Protein 5LZK (pdb70)

Structure (mmCIF, N/CA/C/O backbone):
data_5LZK
#
_entry.id   5LZK
#
_cell.length_a   37.498
_cell.length_b   73.959
_cell.length_c   63.081
_cell.angle_alpha   90.00
_cell.angle_beta   96.19
_cell.angle_gamma   90.00
#
_symmetry.space_group_name_H-M   'P 1 21 1'
#
loop_
_entity.id
_entity.type
_entity.pdbx_description
1 polymer 'Protein FAM83B'
2 non-polymer 'IODIDE ION'
3 non-polymer 1,2-ETHANEDIOL
4 water water
#
loop_
_atom_site.group_PDB
_atom_site.id
_atom_site.type_symbol
_atom_site.label_atom_id
_atom_site.label_alt_id
_atom_site.label_comp_id
_atom_site.label_asym_id
_atom_site.label_entity_id
_atom_site.label_seq_id
_atom_site.pdbx_PDB_ins_code
_atom_site.Cartn_x
_atom_site.Cartn_y
_atom_site.Cartn_z
_atom_site.occupancy
_atom_site.B_iso_or_equiv
_atom_site.auth_seq_id
_atom_site.auth_comp_id
_atom_site.auth_asym_id
_atom_site.auth_atom_id
_atom_site.pdbx_PDB_model_num
ATOM 1 N N . GLY A 1 4 ? -31.210 -26.914 78.404 1.00 48.74 118 GLY A N 1
ATOM 2 C CA . GLY A 1 4 ? -31.122 -25.609 77.770 1.00 53.68 118 GLY A CA 1
ATOM 3 C C . GLY A 1 4 ? -29.721 -25.281 77.276 1.00 44.23 118 GLY A C 1
ATOM 4 O O . GLY A 1 4 ? -29.468 -24.159 76.812 1.00 51.37 118 GLY A O 1
ATOM 7 N N . THR A 1 5 ? -28.822 -26.264 77.341 1.00 37.82 119 THR A N 1
ATOM 8 C CA . THR A 1 5 ? -27.418 -26.077 76.947 1.00 26.43 119 THR A CA 1
ATOM 9 C C . THR A 1 5 ? -27.154 -26.464 75.486 1.00 27.65 119 THR A C 1
ATOM 10 O O . THR A 1 5 ? -27.586 -27.524 75.047 1.00 29.56 119 THR A O 1
ATOM 21 N N . HIS A 1 6 ? -26.434 -25.619 74.750 1.00 25.36 120 HIS A N 1
ATOM 22 C CA . HIS A 1 6 ? -25.956 -26.003 73.409 1.00 21.83 120 HIS A CA 1
ATOM 23 C C . HIS A 1 6 ? -24.436 -26.014 73.344 1.00 21.35 120 HIS A C 1
ATOM 24 O O . HIS A 1 6 ? -23.787 -25.092 73.845 1.00 18.04 120 HIS A O 1
ATOM 38 N N . ILE A 1 7 ? -23.882 -27.050 72.717 1.00 19.88 121 ILE A N 1
ATOM 39 C CA . ILE A 1 7 ? -22.437 -27.191 72.555 1.00 18.32 121 ILE A CA 1
ATOM 40 C C . ILE A 1 7 ? -22.052 -27.487 71.119 1.00 17.24 121 ILE A C 1
ATOM 41 O O . ILE A 1 7 ? -22.624 -28.400 70.502 1.00 21.32 121 ILE A O 1
ATOM 57 N N . ASP A 1 8 ? -21.084 -26.734 70.589 1.00 16.75 122 ASP A N 1
ATOM 58 C 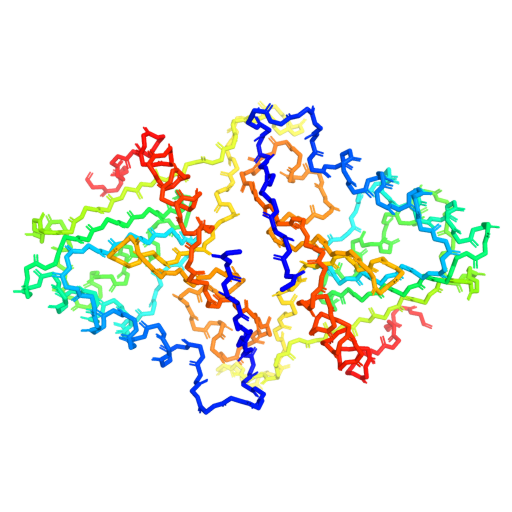CA . ASP A 1 8 ? -20.440 -27.035 69.289 1.00 17.12 122 ASP A CA 1
ATOM 59 C C . ASP A 1 8 ? -18.969 -27.379 69.514 1.00 22.02 122 ASP A C 1
ATOM 60 O O . ASP A 1 8 ? -18.379 -26.897 70.456 1.00 18.37 122 ASP A O 1
ATOM 69 N N . LEU A 1 9 ? -18.374 -28.178 68.638 1.00 16.29 123 LEU A N 1
ATOM 70 C CA . LEU A 1 9 ? -16.930 -28.489 68.704 1.00 15.49 123 LEU A CA 1
ATOM 71 C C . LEU A 1 9 ? -16.133 -27.741 67.623 1.00 17.71 123 LEU A C 1
ATOM 72 O O . LEU A 1 9 ? -16.614 -27.627 66.495 1.00 17.75 123 LEU A O 1
ATOM 88 N N . LEU A 1 10 ? -14.919 -27.275 67.950 1.00 15.83 124 LEU A N 1
ATOM 89 C CA . LEU A 1 10 ? -13.941 -26.733 66.978 1.00 14.49 124 LEU A CA 1
ATOM 90 C C . LEU A 1 10 ? -12.594 -27.435 67.200 1.00 11.87 124 LEU A C 1
ATOM 91 O O . LEU A 1 10 ? -12.242 -27.762 68.347 1.00 12.98 124 LEU A O 1
ATOM 107 N N . PHE A 1 11 ? -11.859 -27.646 66.109 1.00 12.63 125 PHE A N 1
ATOM 108 C CA . PHE A 1 11 ? -10.556 -28.308 66.133 1.00 10.86 125 PHE A CA 1
ATOM 109 C C . PHE A 1 11 ? -9.452 -27.406 65.618 1.00 11.59 125 PHE A C 1
ATOM 110 O O . PHE A 1 11 ? -9.727 -26.504 64.801 1.00 12.82 125 PHE A O 1
ATOM 127 N N . HIS A 1 12 ? -8.208 -27.665 66.041 1.00 11.65 126 HIS A N 1
ATOM 128 C CA . HIS A 1 12 ? -7.048 -27.097 65.351 1.00 12.90 126 HIS A CA 1
ATOM 129 C C . HIS A 1 12 ? -6.012 -28.195 65.064 1.00 15.82 126 HIS A C 1
ATOM 130 O O . HIS A 1 12 ? -5.637 -28.939 65.979 1.00 17.01 126 HIS A O 1
ATOM 144 N N . PRO A 1 13 ? -5.582 -28.347 63.791 1.00 14.36 127 PRO A N 1
ATOM 145 C CA . PRO A 1 13 ? -6.011 -27.633 62.584 1.00 13.33 127 PRO A CA 1
ATOM 146 C C . PRO A 1 13 ? -7.515 -27.757 62.365 1.00 11.24 127 PRO A C 1
ATOM 147 O O . PRO A 1 13 ? -8.117 -28.723 62.855 1.00 15.41 127 PRO A O 1
ATOM 158 N N . PRO A 1 14 ? -8.115 -26.763 61.691 1.00 13.81 128 PRO A N 1
ATOM 159 C CA . PRO A 1 14 ? -9.570 -26.765 61.500 1.00 14.84 128 PRO A CA 1
ATOM 160 C C . PRO A 1 14 ? -10.090 -27.894 60.615 1.00 19.94 128 PRO A C 1
ATOM 161 O O . PRO A 1 14 ? -9.389 -28.341 59.694 1.00 20.21 128 PRO A O 1
ATOM 172 N N . ARG A 1 15 ? -11.314 -28.338 60.885 1.00 17.55 129 ARG A N 1
ATOM 173 C CA . ARG A 1 15 ? -11.923 -29.412 60.090 1.00 19.02 129 ARG A CA 1
ATOM 174 C C . ARG A 1 15 ? -12.937 -28.737 59.158 1.00 20.50 129 ARG A C 1
ATOM 175 O O . ARG A 1 15 ? -12.535 -27.919 58.344 1.00 27.70 129 ARG A O 1
ATOM 196 N N . ALA A 1 16 ? -14.231 -29.014 59.282 1.00 22.89 130 ALA A N 1
ATOM 197 C CA . ALA A 1 16 ? -15.202 -28.461 58.333 1.00 27.27 130 ALA A CA 1
ATOM 198 C C . ALA A 1 16 ? -15.629 -27.003 58.614 1.00 26.20 130 ALA A C 1
ATOM 199 O O . ALA A 1 16 ? -16.114 -26.302 57.723 1.00 29.47 130 ALA A O 1
ATOM 206 N N . HIS A 1 17 ? -15.430 -26.543 59.841 1.00 17.57 131 HIS A N 1
ATOM 207 C CA . HIS A 1 17 ? -15.887 -25.229 60.277 1.00 17.00 131 HIS A CA 1
ATOM 208 C C . HIS A 1 17 ? -15.081 -24.077 59.637 1.00 16.20 131 HIS A C 1
ATOM 209 O O . HIS A 1 17 ? -13.895 -24.227 59.343 1.00 19.24 131 HIS A O 1
ATOM 223 N N . LEU A 1 18 ? -15.762 -22.952 59.417 1.00 16.53 132 LEU A N 1
ATOM 224 C CA . LEU A 1 18 ? -15.206 -21.776 58.720 1.00 20.59 132 LEU A CA 1
ATOM 225 C C . LEU A 1 18 ? -13.997 -21.152 59.413 1.00 18.90 132 LEU A C 1
ATOM 226 O O . LEU A 1 18 ? -12.973 -20.872 58.760 1.00 17.82 132 LEU A O 1
ATOM 242 N N . LEU A 1 19 ? -14.148 -20.891 60.722 1.00 15.85 133 LEU A N 1
ATOM 243 C CA . LEU A 1 19 ? -13.139 -20.180 61.501 1.00 13.28 133 LEU A CA 1
ATOM 244 C C . LEU A 1 19 ? -12.173 -21.096 62.255 1.00 17.07 133 LEU A C 1
ATOM 245 O O . LEU A 1 19 ? -12.549 -22.197 62.701 1.00 16.44 133 LEU A O 1
ATOM 261 N N . THR A 1 20 ? -10.943 -20.621 62.460 1.00 13.28 134 THR A N 1
ATOM 262 C CA . THR A 1 20 ? -10.018 -21.302 63.365 1.00 10.59 134 THR A CA 1
ATOM 263 C C . THR A 1 20 ? -10.409 -21.010 64.828 1.00 12.05 134 THR A C 1
ATOM 264 O O . THR A 1 20 ? -11.180 -20.084 65.124 1.00 11.80 134 THR A O 1
ATOM 275 N N . ILE A 1 21 ? -9.890 -21.817 65.745 1.00 11.20 135 ILE A N 1
ATOM 276 C CA . ILE A 1 21 ? -10.075 -21.570 67.177 1.00 9.34 135 ILE A CA 1
ATOM 277 C C . ILE A 1 21 ? -9.591 -20.144 67.528 1.00 12.23 135 ILE A C 1
ATOM 278 O O . ILE A 1 21 ? -10.278 -19.403 68.254 1.00 12.28 135 ILE A O 1
ATOM 294 N N . LYS A 1 22 ? -8.397 -19.757 67.058 1.00 13.44 136 LYS A N 1
ATOM 295 C CA . LYS A 1 22 ? -7.884 -18.392 67.363 1.00 12.23 136 LYS A CA 1
ATOM 296 C C . LYS A 1 22 ? -8.809 -17.302 66.815 1.00 13.57 136 LYS A C 1
ATOM 297 O O . LYS A 1 22 ? -9.082 -16.301 67.521 1.00 11.69 136 LYS A O 1
ATOM 316 N N . GLU A 1 23 ? -9.297 -17.452 65.572 1.00 12.25 137 GLU A N 1
ATOM 317 C CA . GLU A 1 23 ? -10.260 -16.473 65.046 1.00 10.11 137 GLU A CA 1
ATOM 318 C C . GLU A 1 23 ? -11.554 -16.420 65.892 1.00 15.68 137 GLU A C 1
ATOM 319 O O . GLU A 1 23 ? -12.115 -15.325 66.120 1.00 13.57 137 GLU A O 1
ATOM 331 N N . THR A 1 24 ? -11.989 -17.567 66.437 1.00 10.48 138 THR A N 1
ATOM 332 C CA . THR A 1 24 ? -13.198 -17.607 67.258 1.00 12.35 138 THR A CA 1
ATOM 333 C C . THR A 1 24 ? -12.959 -16.942 68.621 1.00 8.43 138 THR A C 1
ATOM 334 O O . THR A 1 24 ? -13.845 -16.262 69.143 1.00 12.07 138 THR A O 1
ATOM 345 N N . ILE A 1 25 ? -11.749 -17.089 69.177 1.00 11.20 139 ILE A N 1
ATOM 346 C CA . ILE A 1 25 ? -11.397 -16.397 70.419 1.00 11.84 139 ILE A CA 1
ATOM 347 C C . ILE A 1 25 ? -11.497 -14.881 70.185 1.00 11.37 139 ILE A C 1
ATOM 348 O O . ILE A 1 25 ? -12.085 -14.146 71.017 1.00 12.32 139 ILE A O 1
ATOM 364 N N . ARG A 1 26 ? -10.914 -14.401 69.077 1.00 11.46 140 ARG A N 1
ATOM 365 C CA . ARG A 1 26 ? -10.951 -12.953 68.785 1.00 11.37 140 ARG A CA 1
ATOM 366 C C . ARG A 1 26 ? -12.388 -12.442 68.662 1.00 11.86 140 ARG A C 1
ATOM 367 O O . ARG A 1 26 ? -12.701 -11.357 69.199 1.00 12.29 140 ARG A O 1
ATOM 388 N N . LYS A 1 27 ? -13.243 -13.182 67.966 1.00 11.14 141 LYS A N 1
ATOM 389 C CA . LYS A 1 27 ? -14.659 -12.854 67.851 1.00 9.57 141 LYS A CA 1
ATOM 390 C C . LYS A 1 27 ? -15.361 -12.751 69.215 1.00 14.41 141 LYS A C 1
ATOM 391 O O . LYS A 1 27 ? -16.116 -11.800 69.451 1.00 13.38 141 LYS A O 1
ATOM 410 N N . MET A 1 28 ? -15.126 -13.708 70.111 1.00 13.20 142 MET A N 1
ATOM 411 C CA . MET A 1 28 ? -15.756 -13.671 71.425 1.00 11.87 142 MET A CA 1
ATOM 412 C C . MET A 1 28 ? -15.352 -12.432 72.228 1.00 13.23 142 MET A C 1
ATOM 413 O O . MET A 1 28 ? -16.172 -11.834 72.944 1.00 14.55 142 MET A O 1
ATOM 427 N N . ILE A 1 29 ? -14.089 -12.047 72.122 1.00 12.58 143 ILE A N 1
ATOM 428 C CA . ILE A 1 29 ? -13.601 -10.882 72.845 1.00 11.02 143 ILE A CA 1
ATOM 429 C C . ILE A 1 29 ? -14.164 -9.593 72.235 1.00 14.97 143 ILE A C 1
ATOM 430 O O . ILE A 1 29 ? -14.551 -8.673 72.974 1.00 14.71 143 ILE A O 1
ATOM 446 N N . LYS A 1 30 ? -14.188 -9.504 70.901 1.00 12.51 144 LYS A N 1
ATOM 447 C CA . LYS A 1 30 ? -14.756 -8.312 70.240 1.00 13.84 144 LYS A CA 1
ATOM 448 C C . LYS A 1 30 ? -16.242 -8.096 70.574 1.00 15.67 144 LYS A C 1
ATOM 449 O O . LYS A 1 30 ? -16.746 -6.931 70.625 1.00 17.60 144 LYS A O 1
ATOM 468 N N . GLU A 1 31 ? -16.949 -9.191 70.794 1.00 15.53 145 GLU A N 1
ATOM 469 C CA . GLU A 1 31 ? -18.386 -9.152 71.061 1.00 14.82 145 GLU A CA 1
ATOM 470 C C . GLU A 1 31 ? -18.724 -8.949 72.565 1.00 18.97 145 GLU A C 1
ATOM 471 O O . GLU A 1 31 ? -19.888 -8.780 72.922 1.00 19.63 145 GLU A O 1
ATOM 483 N N . ALA A 1 32 ? -17.710 -8.895 73.419 1.00 14.48 146 ALA A N 1
ATOM 484 C CA . ALA A 1 32 ? -17.923 -8.666 74.874 1.00 14.17 146 ALA A CA 1
ATOM 485 C C . ALA A 1 32 ? -18.486 -7.263 75.132 1.00 17.07 146 ALA A C 1
ATOM 486 O O . ALA A 1 32 ? -17.982 -6.288 74.559 1.00 18.32 146 ALA A O 1
ATOM 493 N N . ARG A 1 33 ? -19.502 -7.162 75.994 1.00 18.61 147 ARG A N 1
ATOM 494 C CA . ARG A 1 33 ? -20.144 -5.884 76.318 1.00 23.41 147 ARG A CA 1
ATOM 495 C C . ARG A 1 33 ? -19.856 -5.436 77.750 1.00 21.26 147 ARG A C 1
ATOM 496 O O . ARG A 1 33 ? -19.863 -4.220 78.042 1.00 21.35 147 ARG A O 1
ATOM 517 N N . LYS A 1 34 ? -19.595 -6.398 78.639 1.00 19.40 148 LYS A N 1
ATOM 518 C CA . LYS A 1 34 ? -19.543 -6.141 80.088 1.00 17.21 148 LYS A CA 1
ATOM 519 C C . LYS A 1 34 ? -18.313 -6.687 80.782 1.00 16.66 148 LYS A C 1
ATOM 520 O O . LYS A 1 34 ? -17.597 -5.953 81.473 1.00 17.47 148 LYS A O 1
ATOM 539 N N . VAL A 1 35 ? -18.099 -8.000 80.646 1.00 14.27 149 VAL A N 1
ATOM 540 C CA . VAL A 1 35 ? -17.061 -8.693 81.388 1.00 14.47 149 VAL A CA 1
ATOM 541 C C . VAL A 1 35 ? -16.398 -9.807 80.553 1.00 15.31 149 VAL A C 1
ATOM 542 O O . VAL A 1 35 ? -17.080 -10.553 79.849 1.00 16.14 149 VAL A O 1
ATOM 555 N N . ILE A 1 36 ? -15.074 -9.894 80.671 1.00 12.57 150 ILE A N 1
ATOM 556 C CA . ILE A 1 36 ? -14.303 -11.037 80.184 1.00 13.80 150 ILE A CA 1
ATOM 557 C C . ILE A 1 36 ? -13.585 -11.718 81.355 1.00 15.33 150 ILE A C 1
ATOM 558 O O . ILE A 1 36 ? -12.879 -11.046 82.147 1.00 15.19 150 ILE A O 1
ATOM 574 N N . ALA A 1 37 ? -13.768 -13.033 81.479 1.00 12.92 151 ALA A N 1
ATOM 575 C CA . ALA A 1 37 ? -13.116 -13.843 82.504 1.00 12.89 151 ALA A CA 1
ATOM 576 C C . ALA A 1 37 ? -12.343 -14.988 81.852 1.00 13.03 151 ALA A C 1
ATOM 577 O O . ALA A 1 37 ? -12.924 -15.800 81.150 1.00 15.34 151 ALA A O 1
ATOM 584 N N . LEU A 1 38 ? -11.031 -15.012 82.064 1.00 10.67 152 LEU A N 1
ATOM 585 C CA . LEU A 1 38 ? -10.138 -15.943 81.382 1.00 12.38 152 LEU A CA 1
ATOM 586 C C . LEU A 1 38 ? -9.344 -16.747 82.400 1.00 15.13 152 LEU A C 1
ATOM 587 O O . LEU A 1 38 ? -8.784 -16.175 83.335 1.00 13.85 152 LEU A O 1
ATOM 603 N N . VAL A 1 39 ? -9.339 -18.075 82.242 1.00 11.58 153 VAL A N 1
ATOM 604 C CA . VAL A 1 39 ? -8.481 -18.983 82.995 1.00 15.01 153 VAL A CA 1
ATOM 605 C C . VAL A 1 39 ? -7.530 -19.651 81.990 1.00 13.91 153 VAL A C 1
ATOM 606 O O . VAL A 1 39 ? -7.989 -20.222 81.014 1.00 13.69 153 VAL A O 1
ATOM 619 N N . MET A 1 40 ? -6.219 -19.557 82.203 1.00 12.31 154 MET A N 1
ATOM 620 C CA . MET A 1 40 ? -5.276 -20.007 81.200 1.00 12.61 154 MET A CA 1
ATOM 621 C C . MET A 1 40 ? -3.950 -20.464 81.797 1.00 14.81 154 MET A C 1
ATOM 622 O O . MET A 1 40 ? -3.513 -19.925 82.820 1.00 17.04 154 MET A O 1
ATOM 636 N N . ASP A 1 41 ? -3.336 -21.493 81.217 1.00 13.72 155 ASP A N 1
ATOM 637 C CA . ASP A 1 41 ? -2.106 -22.015 81.805 1.00 12.67 155 ASP A CA 1
ATOM 638 C C . ASP A 1 41 ? -0.842 -21.308 81.313 1.00 15.99 155 ASP A C 1
ATOM 639 O O . ASP A 1 41 ? 0.063 -21.071 82.117 1.00 18.99 155 ASP A O 1
ATOM 648 N N . ILE A 1 42 ? -0.754 -20.996 80.007 1.00 17.70 156 ILE A N 1
ATOM 649 C CA . ILE A 1 42 ? 0.357 -20.231 79.426 1.00 15.95 156 ILE A CA 1
ATOM 650 C C . ILE A 1 42 ? -0.241 -19.223 78.428 1.00 15.81 156 ILE A C 1
ATOM 651 O O . ILE A 1 42 ? -1.050 -19.611 77.580 1.00 16.04 156 ILE A O 1
ATOM 667 N N . PHE A 1 43 ? 0.145 -17.947 78.506 1.00 13.74 157 PHE A N 1
ATOM 668 C CA . PHE A 1 43 ? -0.440 -16.896 77.640 1.00 14.85 157 PHE A CA 1
ATOM 669 C C . PHE A 1 43 ? 0.689 -16.022 77.055 1.00 16.58 157 PHE A C 1
ATOM 670 O O . PHE A 1 43 ? 1.181 -15.104 77.716 1.00 15.43 157 PHE A O 1
ATOM 687 N N . THR A 1 44 ? 1.084 -16.299 75.813 1.00 16.61 158 THR A N 1
ATOM 688 C CA . THR A 1 44 ? 2.095 -15.512 75.121 1.00 17.66 158 THR A CA 1
ATOM 689 C C . THR A 1 44 ? 1.658 -15.015 73.722 1.00 14.31 158 THR A C 1
ATOM 690 O O . THR A 1 44 ? 2.449 -14.374 73.019 1.00 17.70 158 THR A O 1
ATOM 701 N N . ASP A 1 45 ? 0.401 -15.249 73.334 1.00 16.28 159 ASP A N 1
ATOM 702 C CA . ASP A 1 45 ? -0.069 -14.854 71.989 1.00 13.69 159 ASP A CA 1
ATOM 703 C C . ASP A 1 45 ? -0.355 -13.342 71.959 1.00 17.37 159 ASP A C 1
ATOM 704 O O . ASP A 1 45 ? -1.281 -12.877 72.631 1.00 15.14 159 ASP A O 1
ATOM 713 N N . VAL A 1 46 ? 0.431 -12.588 71.191 1.00 17.19 160 VAL A N 1
ATOM 714 C CA . VAL A 1 46 ? 0.331 -11.121 71.215 1.00 15.27 160 VAL A CA 1
ATOM 715 C C . VAL A 1 46 ? -0.979 -10.595 70.611 1.00 16.10 160 VAL A C 1
ATOM 716 O O . VAL A 1 46 ? -1.508 -9.573 71.050 1.00 17.31 160 VAL A O 1
ATOM 729 N N . ASP A 1 47 ? -1.486 -11.276 69.590 1.00 14.88 161 ASP A N 1
ATOM 730 C CA . ASP A 1 47 ? -2.725 -10.885 68.922 1.00 13.10 161 ASP A CA 1
ATOM 731 C C . ASP A 1 47 ? -3.952 -10.979 69.837 1.00 13.07 161 ASP A C 1
ATOM 732 O O . ASP A 1 47 ? -4.813 -10.093 69.869 1.00 14.97 161 ASP A O 1
ATOM 741 N N . ILE A 1 48 ? -4.050 -12.081 70.575 1.00 13.60 162 ILE A N 1
ATOM 742 C CA . ILE A 1 48 ? -5.142 -12.240 71.531 1.00 11.60 162 ILE A CA 1
ATOM 743 C C . ILE A 1 48 ? -5.004 -11.220 72.684 1.00 12.49 162 ILE A C 1
ATOM 744 O O . ILE A 1 48 ? -5.990 -10.608 73.109 1.00 13.23 162 ILE A O 1
ATOM 760 N N . PHE A 1 49 ? -3.780 -11.017 73.166 1.00 12.80 163 PHE A N 1
ATOM 761 C CA . PHE A 1 49 ? -3.541 -9.990 74.186 1.00 13.93 163 PHE A CA 1
ATOM 762 C C . PHE A 1 49 ? -4.005 -8.608 73.698 1.00 16.23 163 PHE A C 1
ATOM 763 O O . PHE A 1 49 ? -4.690 -7.889 74.428 1.00 15.44 163 PHE A O 1
ATOM 780 N N . LYS A 1 50 ? -3.696 -8.255 72.450 1.00 16.19 164 LYS A N 1
ATOM 781 C CA . LYS A 1 50 ? -4.064 -6.921 71.948 1.00 14.42 164 LYS A CA 1
ATOM 782 C C . LYS A 1 50 ? -5.587 -6.775 71.904 1.00 16.04 164 LYS A C 1
ATOM 783 O O . LYS A 1 50 ? -6.108 -5.709 72.212 1.00 15.88 164 LYS A O 1
ATOM 790 N N . GLU A 1 51 ? -6.307 -7.855 71.578 1.00 12.18 165 GLU A N 1
ATOM 791 C CA . GLU A 1 51 ? -7.767 -7.827 71.566 1.00 12.86 165 GLU A CA 1
ATOM 792 C C . GLU A 1 51 ? -8.339 -7.584 72.957 1.00 13.79 165 GLU A C 1
ATOM 793 O O . GLU A 1 51 ? -9.329 -6.858 73.086 1.00 14.78 165 GLU A O 1
ATOM 805 N N . ILE A 1 52 ? -7.767 -8.241 73.976 1.00 15.03 166 ILE A N 1
ATOM 806 C CA . ILE A 1 52 ? -8.199 -8.017 75.349 1.00 14.21 166 ILE A CA 1
ATOM 807 C C . ILE A 1 52 ? -7.930 -6.586 75.796 1.00 18.64 166 ILE A C 1
ATOM 808 O O . ILE A 1 52 ? -8.807 -5.985 76.405 1.00 15.50 166 ILE A O 1
ATOM 824 N N . VAL A 1 53 ? -6.733 -6.053 75.524 1.00 13.90 167 VAL A N 1
ATOM 825 C CA . VAL A 1 53 ? -6.448 -4.654 75.878 1.00 17.44 167 VAL A CA 1
ATOM 826 C C . VAL A 1 53 ? -7.438 -3.694 75.212 1.00 16.68 167 VAL A C 1
ATOM 827 O O . VAL A 1 53 ? -7.916 -2.779 75.864 1.00 17.35 167 VAL A O 1
ATOM 840 N N . GLU A 1 54 ? -7.743 -3.880 73.929 1.00 18.82 168 GLU A N 1
ATOM 841 C CA . GLU A 1 54 ? -8.726 -3.034 73.252 1.00 19.02 168 GLU A CA 1
ATOM 842 C C . GLU A 1 54 ? -10.121 -3.114 73.893 1.00 16.25 168 GLU A C 1
ATOM 843 O O . GLU A 1 54 ? -10.813 -2.097 74.026 1.00 18.75 168 GLU A O 1
ATOM 855 N N . ALA A 1 55 ? -10.513 -4.308 74.345 1.00 16.19 169 ALA A N 1
ATOM 856 C CA . ALA A 1 55 ? -11.804 -4.484 75.007 1.00 13.60 169 ALA A CA 1
ATOM 857 C C . ALA A 1 55 ? -11.835 -3.657 76.295 1.00 18.54 169 ALA A C 1
ATOM 858 O O . ALA A 1 55 ? -12.845 -3.034 76.645 1.00 16.90 169 ALA A O 1
ATOM 865 N N . SER A 1 56 ? -10.721 -3.673 77.012 1.00 15.71 170 SER A N 1
ATOM 866 C CA . SER A 1 56 ? -10.666 -2.964 78.280 1.00 15.63 170 SER A CA 1
ATOM 867 C C . SER A 1 56 ? -10.749 -1.446 78.060 1.00 19.52 170 SER A C 1
ATOM 868 O O . SER A 1 56 ? -11.277 -0.738 78.925 1.00 21.65 170 SER A O 1
ATOM 876 N N . THR A 1 57 ? -10.247 -0.953 76.924 1.00 17.85 171 THR A N 1
ATOM 877 C CA . THR A 1 57 ? -10.269 0.511 76.672 1.00 17.41 171 THR A CA 1
ATOM 878 C C . THR A 1 57 ? -11.678 0.988 76.367 1.00 27.55 171 THR A C 1
ATOM 879 O O . THR A 1 57 ? -11.971 2.172 76.533 1.00 31.04 171 THR A O 1
ATOM 890 N N . ARG A 1 58 ? -12.556 0.098 75.913 1.00 25.27 172 ARG A N 1
ATOM 891 C CA . ARG A 1 58 ? -13.949 0.499 75.688 1.00 27.84 172 ARG A CA 1
ATOM 892 C C . ARG A 1 58 ? -14.845 0.180 76.879 1.00 23.87 172 ARG A C 1
ATOM 893 O O . ARG A 1 58 ? -16.070 0.230 76.771 1.00 27.62 172 ARG A O 1
ATOM 914 N N . GLY A 1 59 ? -14.246 -0.112 78.030 1.00 18.44 173 GLY A N 1
ATOM 915 C CA . GLY A 1 59 ? -15.008 -0.230 79.266 1.00 19.15 173 GLY A CA 1
ATOM 916 C C . GLY A 1 59 ? -15.364 -1.610 79.797 1.00 21.28 173 GLY A C 1
ATOM 917 O O . GLY A 1 59 ? -16.002 -1.734 80.845 1.00 21.87 173 GLY A O 1
ATOM 921 N N . VAL A 1 60 ? -14.972 -2.640 79.069 1.00 16.66 174 VAL A N 1
ATOM 922 C CA . VAL A 1 60 ? -15.162 -4.020 79.524 1.00 16.06 174 VAL A CA 1
ATOM 923 C C . VAL A 1 60 ? -14.222 -4.324 80.690 1.00 14.82 174 VAL A C 1
ATOM 924 O O . VAL A 1 60 ? -13.021 -4.027 80.614 1.00 17.55 174 VAL A O 1
ATOM 937 N N . SER A 1 61 ? -14.752 -4.910 81.770 1.00 17.87 175 SER A N 1
ATOM 938 C CA . SER A 1 61 ? -13.928 -5.350 82.876 1.00 15.67 175 SER A CA 1
ATOM 939 C C . SER A 1 61 ? -13.293 -6.685 82.511 1.00 15.34 175 SER A C 1
ATOM 940 O O . SER A 1 61 ? -13.984 -7.578 82.001 1.00 18.47 175 SER A O 1
ATOM 948 N N . VAL A 1 62 ? -11.987 -6.808 82.743 1.00 13.44 176 VAL A N 1
ATOM 949 C CA . VAL A 1 62 ? -11.260 -8.020 82.372 1.00 14.96 176 VAL A CA 1
ATOM 950 C C . VAL A 1 62 ? -10.580 -8.639 83.601 1.00 17.94 176 VAL A C 1
ATOM 951 O O . VAL A 1 62 ? -9.852 -7.954 84.329 1.00 16.96 176 VAL A O 1
ATOM 964 N N . TYR A 1 63 ? -10.834 -9.934 83.836 1.00 12.45 177 TYR A N 1
ATOM 965 C CA . TYR A 1 63 ? -10.215 -10.683 84.938 1.00 14.75 177 TYR A CA 1
ATOM 966 C C . TYR A 1 63 ? -9.468 -11.884 84.349 1.00 14.22 177 TYR A C 1
ATOM 967 O O . TYR A 1 63 ? -10.088 -12.722 83.733 1.00 13.71 177 TYR A O 1
ATOM 985 N N . ILE A 1 64 ? -8.156 -11.951 84.564 1.00 12.25 178 ILE A N 1
ATOM 986 C CA . ILE A 1 64 ? -7.293 -13.000 83.993 1.00 16.05 178 ILE A CA 1
ATOM 987 C C . ILE A 1 64 ? -6.621 -13.792 85.119 1.00 15.36 178 ILE A C 1
ATOM 988 O O . ILE A 1 64 ? -5.917 -13.226 85.958 1.00 15.23 178 ILE A O 1
ATOM 1004 N N . LEU A 1 65 ? -6.831 -15.108 85.108 1.00 12.50 179 LEU A N 1
ATOM 1005 C CA . LEU A 1 65 ? -6.223 -16.048 86.067 1.00 12.89 179 LEU A CA 1
ATOM 1006 C C . LEU A 1 65 ? -5.228 -16.955 85.337 1.00 12.60 179 LEU A C 1
ATOM 1007 O O . LEU A 1 65 ? -5.609 -17.685 84.427 1.00 14.05 179 LEU A O 1
ATOM 1023 N N . LEU A 1 66 ? -3.957 -16.899 85.735 1.00 14.60 180 LEU A N 1
ATOM 1024 C CA . LEU A 1 66 ? -2.866 -17.624 85.090 1.00 15.46 180 LEU A CA 1
ATOM 1025 C C . LEU A 1 66 ? -2.205 -18.614 86.043 1.00 17.17 180 LEU A C 1
ATOM 1026 O O . LEU A 1 66 ? -2.051 -18.343 87.227 1.00 14.99 180 LEU A O 1
ATOM 1042 N N . ASP A 1 67 ? -1.810 -19.770 85.532 1.00 13.43 181 ASP A N 1
ATOM 1043 C CA . ASP A 1 67 ? -1.017 -20.689 86.324 1.00 12.12 181 ASP A CA 1
ATOM 1044 C C . ASP A 1 67 ? 0.243 -19.990 86.852 1.00 17.72 181 ASP A C 1
ATOM 1045 O O . ASP A 1 67 ? 0.946 -19.284 86.123 1.00 16.77 181 ASP A O 1
ATOM 1054 N N . GLU A 1 68 ? 0.492 -20.167 88.148 1.00 15.12 182 GLU A N 1
ATOM 1055 C CA . GLU A 1 68 ? 1.593 -19.465 88.806 1.00 17.17 182 GLU A CA 1
ATOM 1056 C C . GLU A 1 68 ? 2.959 -19.785 88.191 1.00 16.38 182 GLU A C 1
ATOM 1057 O O . GLU A 1 68 ? 3.721 -18.866 87.869 1.00 18.82 182 GLU A O 1
ATOM 1069 N N . SER A 1 69 ? 3.249 -21.062 87.942 1.00 18.24 183 SER A N 1
ATOM 1070 C CA . SER A 1 69 ? 4.599 -21.452 87.534 1.00 21.11 183 SER A CA 1
ATOM 1071 C C . SER A 1 69 ? 4.962 -20.944 86.128 1.00 24.25 183 SER A C 1
ATOM 1072 O O . SER A 1 69 ? 6.133 -20.848 85.784 1.00 24.69 183 SER A O 1
ATOM 1080 N N . ASN A 1 70 ? 3.956 -20.580 85.340 1.00 19.51 184 ASN A N 1
ATOM 1081 C CA . ASN A 1 70 ? 4.167 -20.088 83.980 1.00 21.42 184 ASN A CA 1
ATOM 1082 C C . ASN A 1 70 ? 3.932 -18.579 83.801 1.00 19.95 184 ASN A C 1
ATOM 1083 O O . ASN A 1 70 ? 3.988 -18.082 82.681 1.00 19.07 184 ASN A O 1
ATOM 1094 N N . PHE A 1 71 ? 3.684 -17.847 84.894 1.00 17.29 185 PHE A N 1
ATOM 1095 C CA . PHE A 1 71 ? 3.338 -16.437 84.794 1.00 16.02 185 PHE A CA 1
ATOM 1096 C C . PHE A 1 71 ? 4.407 -15.582 84.116 1.00 17.33 185 PHE A C 1
ATOM 1097 O O . PHE A 1 71 ? 4.072 -14.638 83.417 1.00 19.91 185 PHE A O 1
ATOM 1114 N N . ASN A 1 72 ? 5.685 -15.901 84.325 1.00 19.63 186 ASN A N 1
ATOM 1115 C CA . ASN A 1 72 ? 6.746 -15.060 83.780 1.00 20.85 186 ASN A CA 1
ATOM 1116 C C . ASN A 1 72 ? 6.739 -15.020 82.245 1.00 20.61 186 ASN A C 1
ATOM 1117 O O . ASN A 1 72 ? 7.162 -14.038 81.658 1.00 23.87 186 ASN A O 1
ATOM 1128 N N . HIS A 1 73 ? 6.224 -16.050 81.600 1.00 18.90 187 HIS A N 1
ATOM 1129 C CA . HIS A 1 73 ? 6.115 -16.006 80.133 1.00 22.91 187 HIS A CA 1
ATOM 1130 C C . HIS A 1 73 ? 5.114 -14.928 79.659 1.00 18.09 187 HIS A C 1
ATOM 1131 O O . HIS A 1 73 ? 5.328 -14.272 78.629 1.00 19.15 187 HIS A O 1
ATOM 1145 N N . PHE A 1 74 ? 4.027 -14.734 80.406 1.00 17.84 188 PHE A N 1
ATOM 1146 C CA . PHE A 1 74 ? 3.050 -13.694 80.093 1.00 16.57 188 PHE A CA 1
ATOM 1147 C C . PHE A 1 74 ? 3.678 -12.324 80.328 1.00 18.27 188 PHE A C 1
ATOM 1148 O O . PHE A 1 74 ? 3.593 -11.423 79.491 1.00 17.43 188 PHE A O 1
ATOM 1165 N N . LEU A 1 75 ? 4.315 -12.178 81.481 1.00 17.91 189 LEU A N 1
ATOM 1166 C CA . LEU A 1 75 ? 4.935 -10.901 81.814 1.00 23.37 189 LEU A CA 1
ATOM 1167 C C . LEU A 1 75 ? 6.022 -10.535 80.802 1.00 21.71 189 LEU A C 1
ATOM 1168 O O . LEU A 1 75 ? 6.107 -9.381 80.381 1.00 21.73 189 LEU A O 1
ATOM 1184 N N . ASN A 1 76 ? 6.834 -11.513 80.404 1.00 20.91 190 ASN A N 1
ATOM 1185 C CA . ASN A 1 76 ? 7.851 -11.274 79.369 1.00 25.11 190 ASN A CA 1
ATOM 1186 C C . ASN A 1 76 ? 7.247 -10.803 78.040 1.00 27.41 190 ASN A C 1
ATOM 1187 O O . ASN A 1 76 ? 7.786 -9.901 77.395 1.00 26.40 190 ASN A O 1
ATOM 1198 N N . MET A 1 77 ? 6.134 -11.410 77.622 1.00 20.61 191 MET A N 1
ATOM 1199 C CA . MET A 1 77 ? 5.449 -11.004 76.402 1.00 20.16 191 MET A CA 1
ATOM 1200 C C . MET A 1 77 ? 4.909 -9.573 76.482 1.00 22.27 191 MET A C 1
ATOM 1201 O O . MET A 1 77 ? 5.063 -8.816 75.521 1.00 22.53 191 MET A O 1
ATOM 1215 N N . THR A 1 78 ? 4.300 -9.190 77.613 1.00 18.21 192 THR A N 1
ATOM 1216 C CA . THR A 1 78 ? 3.646 -7.899 77.699 1.00 19.86 192 THR A CA 1
ATOM 1217 C C . THR A 1 78 ? 4.728 -6.813 77.673 1.00 24.07 192 THR A C 1
ATOM 1218 O O . THR A 1 78 ? 4.549 -5.756 77.085 1.00 22.24 192 THR A O 1
ATOM 1229 N N . GLU A 1 79 ? 5.871 -7.112 78.268 1.00 22.13 193 GLU A N 1
ATOM 1230 C CA . GLU A 1 79 ? 6.975 -6.156 78.283 1.00 25.20 193 GLU A CA 1
ATOM 1231 C C . GLU A 1 79 ? 7.593 -5.984 76.896 1.00 26.60 193 GLU A C 1
ATOM 1232 O O . GLU A 1 79 ? 7.896 -4.863 76.477 1.00 32.42 193 GLU A O 1
ATOM 1244 N N . LYS A 1 80 ? 7.777 -7.077 76.172 1.00 27.97 194 LYS A N 1
ATOM 1245 C CA . LYS A 1 80 ? 8.302 -6.970 74.809 1.00 25.56 194 LYS A CA 1
ATOM 1246 C C . LYS A 1 80 ? 7.385 -6.130 73.943 1.00 30.25 194 LYS A C 1
ATOM 1247 O O . LYS A 1 80 ? 7.835 -5.464 73.007 1.00 30.92 194 LYS A O 1
ATOM 1266 N N . GLN A 1 81 ? 6.094 -6.152 74.250 1.00 25.22 195 GLN A N 1
ATOM 1267 C CA . GLN A 1 81 ? 5.121 -5.399 73.473 1.00 30.38 195 GLN A CA 1
ATOM 1268 C C . GLN A 1 81 ? 5.034 -3.942 73.921 1.00 30.18 195 GLN A C 1
ATOM 1269 O O . GLN A 1 81 ? 4.237 -3.185 73.386 1.00 32.91 195 GLN A O 1
ATOM 1283 N N . GLY A 1 82 ? 5.841 -3.560 74.908 1.00 31.50 196 GLY A N 1
ATOM 1284 C CA . GLY A 1 82 ? 5.844 -2.189 75.400 1.00 29.81 196 GLY A CA 1
ATOM 1285 C C . GLY A 1 82 ? 4.645 -1.820 76.263 1.00 36.79 196 GLY A C 1
ATOM 1286 O O . GLY A 1 82 ? 4.282 -0.642 76.366 1.00 32.82 196 GLY A O 1
ATOM 1290 N N . CYS A 1 83 ? 4.033 -2.823 76.888 1.00 25.22 197 CYS A N 1
ATOM 1291 C CA . CYS A 1 83 ? 2.837 -2.619 77.709 1.00 30.23 197 CYS A CA 1
ATOM 1292 C C . CYS A 1 83 ? 3.108 -2.893 79.185 1.00 29.51 197 CYS A C 1
ATOM 1293 O O . CYS A 1 83 ? 3.512 -3.997 79.554 1.00 34.31 197 CYS A O 1
ATOM 1301 N N . SER A 1 84 ? 2.868 -1.888 80.029 1.00 30.16 198 SER A N 1
ATOM 1302 C CA . SER A 1 84 ? 2.899 -2.070 81.479 1.00 25.92 198 SER A CA 1
ATOM 1303 C C . SER A 1 84 ? 1.505 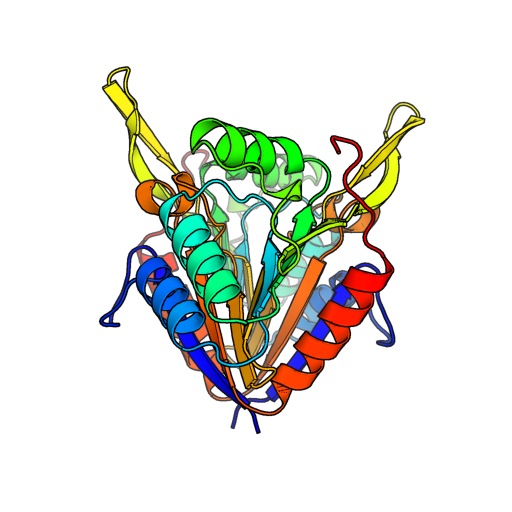-2.476 81.964 1.00 26.82 198 SER A C 1
ATOM 1304 O O . SER A 1 84 ? 0.693 -1.636 82.346 1.00 27.10 198 SER A O 1
ATOM 1312 N N . VAL A 1 85 ? 1.219 -3.768 81.925 1.00 30.07 199 VAL A N 1
ATOM 1313 C CA . VAL A 1 85 ? -0.153 -4.225 82.103 1.00 25.64 199 VAL A CA 1
ATOM 1314 C C . VAL A 1 85 ? -0.681 -3.941 83.514 1.00 26.25 199 VAL A C 1
ATOM 1315 O O . VAL A 1 85 ? -1.878 -3.707 83.697 1.00 21.98 199 VAL A O 1
ATOM 1328 N N . GLN A 1 86 ? 0.213 -3.896 84.490 1.00 28.05 200 GLN A N 1
ATOM 1329 C CA . GLN A 1 86 ? -0.221 -3.620 85.858 1.00 35.99 200 GLN A CA 1
ATOM 1330 C C . GLN A 1 86 ? -0.765 -2.195 86.029 1.00 33.52 200 GLN A C 1
ATOM 1331 O O . GLN A 1 86 ? -1.352 -1.887 87.070 1.00 38.69 200 GLN A O 1
ATOM 1345 N N . ARG A 1 87 ? -0.608 -1.338 85.016 1.00 30.19 201 ARG A N 1
ATOM 1346 C CA . ARG A 1 87 ? -1.129 0.031 85.078 1.00 31.95 201 ARG A CA 1
ATOM 1347 C C . ARG A 1 87 ? -2.524 0.181 84.459 1.00 37.56 201 ARG A C 1
ATOM 1348 O O . ARG A 1 87 ? -3.128 1.258 84.538 1.00 36.99 201 ARG A O 1
ATOM 1369 N N . LEU A 1 88 ? -3.032 -0.883 83.840 1.00 26.72 202 LEU A N 1
ATOM 1370 C CA . LEU A 1 88 ? -4.368 -0.852 83.239 1.00 22.93 202 LEU A CA 1
ATOM 1371 C C . LEU A 1 88 ? -5.412 -1.249 84.300 1.00 31.85 202 LEU A C 1
ATOM 1372 O O . LEU A 1 88 ? -5.522 -2.414 84.705 1.00 28.45 202 LEU A O 1
ATOM 1388 N N . ARG A 1 89 ? -6.161 -0.262 84.774 1.00 27.64 203 ARG A N 1
ATOM 1389 C CA . ARG A 1 89 ? -7.016 -0.460 85.932 1.00 23.41 203 ARG A CA 1
ATOM 1390 C C . ARG A 1 89 ? -8.213 -1.353 85.636 1.00 23.92 203 ARG A C 1
ATOM 1391 O O . ARG A 1 89 ? -8.781 -1.941 86.559 1.00 23.13 203 ARG A O 1
ATOM 1412 N N . ASN A 1 90 ? -8.578 -1.465 84.353 1.00 20.94 204 ASN A N 1
ATOM 1413 C CA . ASN A 1 90 ? -9.738 -2.256 83.939 1.00 21.92 204 ASN A CA 1
ATOM 1414 C C . ASN A 1 90 ? -9.395 -3.731 83.749 1.00 17.45 204 ASN A C 1
ATOM 1415 O O . ASN A 1 90 ? -10.284 -4.520 83.439 1.00 20.27 204 ASN A O 1
ATOM 1426 N N . ILE A 1 91 ? -8.114 -4.071 83.910 1.00 15.29 205 ILE A N 1
ATOM 1427 C CA . ILE A 1 91 ? -7.638 -5.470 83.836 1.00 16.61 205 ILE A CA 1
ATOM 1428 C C . ILE A 1 91 ? -7.039 -5.864 85.196 1.00 17.14 205 ILE A C 1
ATOM 1429 O O . ILE A 1 91 ? -6.155 -5.165 85.708 1.00 16.71 205 ILE A O 1
ATOM 1445 N N . ARG A 1 92 ? -7.522 -6.962 85.790 1.00 14.51 206 ARG A N 1
ATOM 1446 C CA . ARG A 1 92 ? -6.875 -7.555 86.960 1.00 13.95 206 ARG A CA 1
ATOM 1447 C C . ARG A 1 92 ? -6.275 -8.921 86.570 1.00 14.71 206 ARG A C 1
ATOM 1448 O O . ARG A 1 92 ? -6.989 -9.776 86.073 1.00 15.31 206 ARG A O 1
ATOM 1469 N N . VAL A 1 93 ? -4.972 -9.089 86.778 1.00 13.70 207 VAL A N 1
ATOM 1470 C CA . VAL A 1 93 ? -4.254 -10.345 86.522 1.00 16.08 207 VAL A CA 1
ATOM 1471 C C . VAL A 1 93 ? -3.801 -10.955 87.864 1.00 16.64 207 VAL A C 1
ATOM 1472 O O . VAL A 1 93 ? -3.148 -10.288 88.653 1.00 14.70 207 VAL A O 1
ATOM 1485 N N . ARG A 1 94 ? -4.144 -12.224 88.117 1.00 12.52 208 ARG A N 1
ATOM 1486 C CA . ARG A 1 94 ? -3.812 -12.923 89.350 1.00 12.11 208 ARG A CA 1
ATOM 1487 C C . ARG A 1 94 ? -3.345 -14.338 88.993 1.00 15.53 208 ARG A C 1
ATOM 1488 O O . ARG A 1 94 ? -3.603 -14.825 87.874 1.00 13.99 208 ARG A O 1
ATOM 1509 N N . THR A 1 95 ? -2.580 -14.961 89.892 1.00 13.17 209 THR A N 1
ATOM 1510 C CA . THR A 1 95 ? -2.025 -16.301 89.672 1.00 10.29 209 THR A CA 1
ATOM 1511 C C . THR A 1 95 ? -2.670 -17.342 90.598 1.00 13.86 209 THR A C 1
ATOM 1512 O O . THR A 1 95 ? -3.150 -17.024 91.701 1.00 14.75 209 THR A O 1
ATOM 1523 N N . VAL A 1 96 ? -2.746 -18.587 90.106 1.00 12.38 210 VAL A N 1
ATOM 1524 C CA . VAL A 1 96 ? -3.298 -19.718 90.852 1.00 15.12 210 VAL A CA 1
ATOM 1525 C C . VAL A 1 96 ? -2.275 -20.847 90.927 1.00 16.47 210 VAL A C 1
ATOM 1526 O O . VAL A 1 96 ? -1.674 -21.233 89.898 1.00 14.69 210 VAL A O 1
ATOM 1539 N N . LYS A 1 97 ? -2.069 -21.368 92.143 1.00 16.11 211 LYS A N 1
ATOM 1540 C CA . LYS A 1 97 ? -1.183 -22.526 92.367 1.00 20.20 211 LYS A CA 1
ATOM 1541 C C . LYS A 1 97 ? -1.976 -23.827 92.406 1.00 19.59 211 LYS A C 1
ATOM 1542 O O . LYS A 1 97 ? -3.160 -23.826 92.774 1.00 20.20 211 LYS A O 1
ATOM 1561 N N . GLY A 1 98 ? -1.319 -24.931 92.043 1.00 22.44 212 GLY A N 1
ATOM 1562 C CA . GLY A 1 98 ? -1.853 -26.266 92.274 1.00 18.84 212 GLY A CA 1
ATOM 1563 C C . GLY A 1 98 ? -1.756 -26.694 93.736 1.00 21.66 212 GLY A C 1
ATOM 1564 O O . GLY A 1 98 ? -1.651 -25.873 94.645 1.00 20.09 212 GLY A O 1
ATOM 1568 N N . GLN A 1 99 ? -1.799 -28.002 93.958 1.00 18.37 213 GLN A N 1
ATOM 1569 C CA . GLN A 1 99 ? -1.742 -28.551 95.303 1.00 20.85 213 GLN A CA 1
ATOM 1570 C C . GLN A 1 99 ? -0.326 -28.457 95.869 1.00 18.19 213 GLN A C 1
ATOM 1571 O O . GLN A 1 99 ? 0.655 -28.544 95.135 1.00 21.11 213 GLN A O 1
ATOM 1585 N N . ASP A 1 100 ? -0.239 -28.311 97.194 1.00 25.90 214 ASP A N 1
ATOM 1586 C CA . ASP A 1 100 ? 1.032 -28.427 97.899 1.00 29.36 214 ASP A CA 1
ATOM 1587 C C . ASP A 1 100 ? 1.363 -29.903 98.066 1.00 26.04 214 ASP A C 1
ATOM 1588 O O . ASP A 1 100 ? 0.506 -30.688 98.455 1.00 26.99 214 ASP A O 1
ATOM 1597 N N . TYR A 1 101 ? 2.595 -30.285 97.756 1.00 30.78 215 TYR A N 1
ATOM 1598 C CA . TYR A 1 101 ? 3.040 -31.652 97.997 1.00 36.10 215 TYR A CA 1
ATOM 1599 C C . TYR A 1 101 ? 4.516 -31.645 98.372 1.00 40.61 215 TYR A C 1
ATOM 1600 O O . TYR A 1 101 ? 5.240 -30.691 98.103 1.00 38.54 215 TYR A O 1
ATOM 1618 N N . LEU A 1 102 ? 4.953 -32.715 99.014 1.00 48.01 216 LEU A N 1
ATOM 1619 C CA . LEU A 1 102 ? 6.317 -32.802 99.500 1.00 53.74 216 LEU A CA 1
ATOM 1620 C C . LEU A 1 102 ? 7.081 -33.773 98.614 1.00 53.43 216 LEU A C 1
ATOM 1621 O O . LEU A 1 102 ? 6.562 -34.833 98.257 1.00 51.91 216 LEU A O 1
ATOM 1637 N N . SER A 1 103 ? 8.301 -33.404 98.235 1.00 56.10 217 SER A N 1
ATOM 1638 C CA . SER A 1 103 ? 9.150 -34.314 97.472 1.00 57.95 217 SER A CA 1
ATOM 1639 C C . SER A 1 103 ? 9.918 -35.223 98.425 1.00 60.20 217 SER A C 1
ATOM 1640 O O . SER A 1 103 ? 9.981 -34.968 99.629 1.00 63.01 217 SER A O 1
ATOM 1648 N N . LYS A 1 104 ? 10.515 -36.274 97.875 1.00 58.54 218 LYS A N 1
ATOM 1649 C CA . LYS A 1 104 ? 11.218 -37.268 98.686 1.00 63.86 218 LYS A CA 1
ATOM 1650 C C . LYS A 1 104 ? 12.560 -36.757 99.220 1.00 60.24 218 LYS A C 1
ATOM 1651 O O . LYS A 1 104 ? 13.213 -37.452 100.001 1.00 60.70 218 LYS A O 1
ATOM 1670 N N . THR A 1 105 ? 12.958 -35.550 98.816 1.00 54.36 219 THR A N 1
ATOM 1671 C CA . THR A 1 105 ? 14.098 -34.874 99.437 1.00 57.37 219 THR A CA 1
ATOM 1672 C C . THR A 1 105 ? 13.603 -33.808 100.420 1.00 65.36 219 THR A C 1
ATOM 1673 O O . THR A 1 105 ? 14.381 -32.968 100.883 1.00 60.90 219 THR A O 1
ATOM 1684 N N . GLY A 1 106 ? 12.305 -33.847 100.727 1.00 62.99 220 GLY A N 1
ATOM 1685 C CA . GLY A 1 106 ? 11.738 -33.050 101.803 1.00 61.74 220 GLY A CA 1
ATOM 1686 C C . GLY A 1 106 ? 11.270 -31.661 101.415 1.00 61.05 220 GLY A C 1
ATOM 1687 O O . GLY A 1 106 ? 10.585 -30.999 102.191 1.00 62.93 220 GLY A O 1
ATOM 1691 N N . ALA A 1 107 ? 11.636 -31.214 100.219 1.00 60.20 221 ALA A N 1
ATOM 1692 C CA . ALA A 1 107 ? 11.236 -29.893 99.757 1.00 66.69 221 ALA A CA 1
ATOM 1693 C C . ALA A 1 107 ? 9.722 -29.833 99.547 1.00 61.63 221 ALA A C 1
ATOM 1694 O O . ALA A 1 107 ? 9.099 -30.833 99.173 1.00 60.10 221 ALA A O 1
ATOM 1701 N N . LYS A 1 108 ? 9.139 -28.662 99.804 1.00 58.48 222 LYS A N 1
ATOM 1702 C CA . LYS A 1 108 ? 7.711 -28.442 99.593 1.00 59.50 222 LYS A CA 1
ATOM 1703 C C . LYS A 1 108 ? 7.476 -27.703 98.283 1.00 56.12 222 LYS A C 1
ATOM 1704 O O . LYS A 1 108 ? 7.857 -26.538 98.136 1.00 53.88 222 LYS A O 1
ATOM 1723 N N . PHE A 1 109 ? 6.836 -28.394 97.343 1.00 42.64 223 PHE A N 1
ATOM 1724 C CA . PHE A 1 109 ? 6.534 -27.847 96.028 1.00 32.71 223 PHE A CA 1
ATOM 1725 C C . PHE A 1 109 ? 5.039 -27.652 95.871 1.00 28.81 223 PHE A C 1
ATOM 1726 O O . PHE A 1 109 ? 4.253 -28.089 96.707 1.00 30.07 223 PHE A O 1
ATOM 1743 N N . HIS A 1 110 ? 4.645 -26.994 94.787 1.00 34.02 224 HIS A N 1
ATOM 1744 C CA . HIS A 1 110 ? 3.247 -26.985 94.402 1.00 27.08 224 HIS A CA 1
ATOM 1745 C C . HIS A 1 110 ? 3.136 -27.338 92.914 1.00 24.74 224 HIS A C 1
ATOM 1746 O O . HIS A 1 110 ? 4.076 -27.135 92.131 1.00 23.83 224 HIS A O 1
ATOM 1760 N N . GLY A 1 111 ? 2.007 -27.930 92.542 1.00 23.38 225 GLY A N 1
ATOM 1761 C CA . GLY A 1 111 ? 1.769 -28.264 91.147 1.00 20.47 225 GLY A CA 1
ATOM 1762 C C . GLY A 1 111 ? 1.053 -27.135 90.427 1.00 23.36 225 GLY A C 1
ATOM 1763 O O . GLY A 1 111 ? 1.082 -25.980 90.858 1.00 21.12 225 GLY A O 1
ATOM 1767 N N . LYS A 1 112 ? 0.376 -27.486 89.346 1.00 18.40 226 LYS A N 1
ATOM 1768 C CA . LYS A 1 112 ? -0.151 -26.521 88.398 1.00 16.70 226 LYS A CA 1
ATOM 1769 C C . LYS A 1 112 ? -1.682 -26.490 88.364 1.00 17.40 226 LYS A C 1
ATOM 1770 O O . LYS A 1 112 ? -2.350 -27.472 88.674 1.00 16.88 226 LYS A O 1
ATOM 1789 N N . MET A 1 113 ? -2.213 -25.342 87.958 1.00 15.74 227 MET A N 1
ATOM 1790 C CA . MET A 1 113 ? -3.621 -25.207 87.591 1.00 15.08 227 MET A CA 1
ATOM 1791 C C . MET A 1 113 ? -3.768 -25.667 86.124 1.00 14.97 227 MET A C 1
ATOM 1792 O O . MET A 1 113 ? -3.369 -24.938 85.204 1.00 16.65 227 MET A O 1
ATOM 1806 N N . GLU A 1 114 ? -4.339 -26.853 85.912 1.00 13.74 228 GLU A N 1
ATOM 1807 C CA . GLU A 1 114 ? -4.535 -27.386 84.554 1.00 15.49 228 GLU A CA 1
ATOM 1808 C C . GLU A 1 114 ? -5.986 -27.139 84.136 1.00 16.71 228 GLU A C 1
ATOM 1809 O O . GLU A 1 114 ? -6.850 -28.021 84.235 1.00 19.44 228 GLU A O 1
ATOM 1821 N N . GLN A 1 115 ? -6.256 -25.920 83.699 1.00 17.13 229 GLN A N 1
ATOM 1822 C CA . GLN A 1 115 ? -7.613 -25.461 83.444 1.00 15.01 229 GLN A CA 1
ATOM 1823 C C . GLN A 1 115 ? -7.527 -24.352 82.389 1.00 17.36 229 GLN A C 1
ATOM 1824 O O . GLN A 1 115 ? -6.636 -23.473 82.450 1.00 16.93 229 GLN A O 1
ATOM 1838 N N . LYS A 1 116 ? -8.415 -24.406 81.397 1.00 17.30 230 LYS A N 1
ATOM 1839 C CA . LYS A 1 116 ? -8.371 -23.480 80.257 1.00 13.84 230 LYS A CA 1
ATOM 1840 C C . LYS A 1 116 ? -9.805 -23.142 79.804 1.00 16.67 230 LYS A C 1
ATOM 1841 O O . LYS A 1 116 ? -10.463 -23.958 79.172 1.00 16.41 230 LYS A O 1
ATOM 1860 N N . PHE A 1 117 ? -10.296 -21.939 80.111 1.00 13.40 231 PHE A N 1
ATOM 1861 C CA . PHE A 1 117 ? -11.593 -21.517 79.569 1.00 10.76 231 PHE A CA 1
ATOM 1862 C C . PHE A 1 117 ? -11.739 -20.000 79.542 1.00 12.67 231 PHE A C 1
ATOM 1863 O O . PHE A 1 117 ? -11.103 -19.278 80.326 1.00 12.29 231 PHE A O 1
ATOM 1880 N N . LEU A 1 118 ? -12.549 -19.553 78.584 1.00 12.85 232 LEU A N 1
ATOM 1881 C CA . LEU A 1 118 ? -12.871 -18.132 78.334 1.00 10.16 232 LEU A CA 1
ATOM 1882 C C . LEU A 1 118 ? -14.373 -17.952 78.519 1.00 13.32 232 LEU A C 1
ATOM 1883 O O . LEU A 1 118 ? -15.168 -18.662 77.890 1.00 13.92 232 LEU A O 1
ATOM 1899 N N . LEU A 1 119 ? -14.757 -17.048 79.425 1.00 11.75 233 LEU A N 1
ATOM 1900 C CA . LEU A 1 119 ? -16.145 -16.836 79.846 1.00 10.52 233 LEU A CA 1
ATOM 1901 C C . LEU A 1 119 ? -16.540 -15.364 79.600 1.00 15.64 233 LEU A C 1
ATOM 1902 O O . LEU A 1 119 ? -15.984 -14.468 80.244 1.00 16.31 233 LEU A O 1
ATOM 1918 N N . VAL A 1 120 ? -17.475 -15.107 78.675 1.00 13.33 234 VAL A N 1
ATOM 1919 C CA . VAL A 1 120 ? -17.823 -13.724 78.316 1.00 11.40 234 VAL A CA 1
ATOM 1920 C C . VAL A 1 120 ? -19.269 -13.365 78.679 1.00 15.30 234 VAL A C 1
ATOM 1921 O O . VAL A 1 120 ? -20.199 -14.096 78.328 1.00 13.87 234 VAL A O 1
ATOM 1934 N N . ASP A 1 121 ? -19.427 -12.210 79.361 1.00 16.64 235 ASP A N 1
ATOM 1935 C CA . ASP A 1 121 ? -20.729 -11.655 79.759 1.00 18.38 235 ASP A CA 1
ATOM 1936 C C . ASP A 1 121 ? -21.639 -12.668 80.482 1.00 15.64 235 ASP A C 1
ATOM 1937 O O . ASP A 1 121 ? -22.865 -12.604 80.374 1.00 20.43 235 ASP A O 1
ATOM 1946 N N . CYS A 1 122 ? -21.028 -13.585 81.234 1.00 16.78 236 CYS A N 1
ATOM 1947 C CA A CYS A 1 122 ? -21.749 -14.681 81.893 0.55 19.33 236 CYS A CA 1
ATOM 1948 C CA B CYS A 1 122 ? -21.743 -14.690 81.887 0.45 19.34 236 CYS A CA 1
ATOM 1949 C C . CYS A 1 122 ? -22.765 -15.348 80.962 1.00 20.16 236 CYS A C 1
ATOM 1950 O O . CYS A 1 122 ? -23.836 -15.762 81.398 1.00 19.78 236 CYS A O 1
ATOM 1963 N N . GLN A 1 123 ? -22.425 -15.444 79.675 1.00 19.73 237 GLN A N 1
ATOM 1964 C CA . GLN A 1 123 ? -23.343 -15.934 78.646 1.00 18.86 237 GLN A CA 1
ATOM 1965 C C . GLN A 1 123 ? -22.774 -16.952 77.653 1.00 18.18 237 GLN A C 1
ATOM 1966 O O . GLN A 1 123 ? -23.546 -17.656 77.013 1.00 20.50 237 GLN A O 1
ATOM 1980 N N . LYS A 1 124 ? -21.452 -16.984 77.480 1.00 15.25 238 LYS A N 1
ATOM 1981 C CA . LYS A 1 124 ? -20.824 -17.873 76.489 1.00 15.65 238 LYS A CA 1
ATOM 1982 C C . LYS A 1 124 ? -19.449 -18.300 76.976 1.00 14.28 238 LYS A C 1
ATOM 1983 O O . LYS A 1 124 ? -18.716 -17.499 77.552 1.00 13.62 238 LYS A O 1
ATOM 2002 N N . VAL A 1 125 ? -19.138 -19.585 76.792 1.00 12.55 239 VAL A N 1
ATOM 2003 C CA . VAL A 1 125 ? -17.866 -20.167 77.213 1.00 13.48 239 VAL A CA 1
ATOM 2004 C C . VAL A 1 125 ? -17.144 -20.894 76.075 1.00 12.55 239 VAL A C 1
ATOM 2005 O O . VAL A 1 125 ? -17.768 -21.615 75.307 1.00 14.55 239 VAL A O 1
ATOM 2018 N N . MET A 1 126 ? -15.828 -20.729 75.997 1.00 11.38 240 MET A N 1
ATOM 2019 C CA . MET A 1 126 ? -14.981 -21.612 75.178 1.00 12.24 240 MET A CA 1
ATOM 2020 C C . MET A 1 126 ? -14.140 -22.431 76.138 1.00 15.83 240 MET A C 1
ATOM 2021 O O . MET A 1 126 ? -13.385 -21.864 76.944 1.00 15.11 240 MET A O 1
ATOM 2035 N N . TYR A 1 127 ? -14.281 -23.757 76.074 1.00 12.29 241 TYR A N 1
ATOM 2036 C CA . TYR A 1 127 ? -13.579 -24.671 76.980 1.00 13.55 241 TYR A CA 1
ATOM 2037 C C . TYR A 1 127 ? -12.848 -25.772 76.216 1.00 13.10 241 TYR A C 1
ATOM 2038 O O . TYR A 1 127 ? -13.430 -26.388 75.341 1.00 15.52 241 TYR A O 1
ATOM 2056 N N . GLY A 1 128 ? -11.583 -26.038 76.556 1.00 13.03 242 GLY A N 1
ATOM 2057 C CA . GLY A 1 128 ? -10.895 -27.166 75.959 1.00 11.76 242 GLY A CA 1
ATOM 2058 C C . GLY A 1 128 ? -9.399 -27.158 76.175 1.00 15.26 242 GLY A C 1
ATOM 2059 O O . GLY A 1 128 ? -8.931 -26.655 77.197 1.00 17.12 242 GLY A O 1
ATOM 2063 N N . SER A 1 129 ? -8.656 -27.727 75.227 1.00 11.78 243 SER A N 1
ATOM 2064 C CA . SER A 1 129 ? -7.226 -28.004 75.432 1.00 12.39 243 SER A CA 1
ATOM 2065 C C . SER A 1 129 ? -6.294 -27.026 74.699 1.00 12.19 243 SER A C 1
ATOM 2066 O O . SER A 1 129 ? -5.064 -27.169 74.760 1.00 14.15 243 SER A O 1
ATOM 2074 N N . TYR A 1 130 ? -6.858 -25.979 74.084 1.00 15.42 244 TYR A N 1
ATOM 2075 C CA . TYR A 1 130 ? -6.050 -24.995 73.365 1.00 16.04 244 TYR A CA 1
ATOM 2076 C C . TYR A 1 130 ? -5.444 -23.941 74.316 1.00 12.31 244 TYR A C 1
ATOM 2077 O O . TYR A 1 130 ? -6.189 -23.304 75.063 1.00 14.68 244 TYR A O 1
ATOM 2095 N N . SER A 1 131 ? -4.109 -23.793 74.335 1.00 13.37 245 SER A N 1
ATOM 2096 C CA . SER A 1 131 ? -3.471 -22.720 75.131 1.00 11.77 245 SER A CA 1
ATOM 2097 C C . SER A 1 131 ? -3.073 -21.568 74.212 1.00 12.17 245 SER A C 1
ATOM 2098 O O . SER A 1 131 ? -2.857 -21.762 72.991 1.00 11.84 245 SER A O 1
ATOM 2106 N N . TYR A 1 132 ? -2.948 -20.365 74.785 1.00 11.81 246 TYR A N 1
ATOM 2107 C CA . TYR A 1 132 ? -2.756 -19.162 73.989 1.00 13.27 246 TYR A CA 1
ATOM 2108 C C . TYR A 1 132 ? -1.261 -18.931 73.713 1.00 14.45 246 TYR A C 1
ATOM 2109 O O . TYR A 1 132 ? -0.657 -17.977 74.228 1.00 14.45 246 TYR A O 1
ATOM 2127 N N . MET A 1 133 ? -0.679 -19.778 72.865 1.00 15.91 247 MET A N 1
ATOM 2128 C CA . MET A 1 133 ? 0.747 -19.685 72.531 1.00 15.61 247 MET A CA 1
ATOM 2129 C C . MET A 1 133 ? 0.994 -20.243 71.124 1.00 18.57 247 MET A C 1
ATOM 2130 O O . MET A 1 133 ? 0.144 -20.965 70.569 1.00 16.03 247 MET A O 1
ATOM 2144 N N . TRP A 1 134 ? 2.160 -19.919 70.580 1.00 18.94 248 TRP A N 1
ATOM 2145 C CA A TRP A 1 134 ? 2.498 -20.248 69.191 0.51 20.07 248 TRP A CA 1
ATOM 2146 C CA B TRP A 1 134 ? 2.515 -20.254 69.199 0.49 20.07 248 TRP A CA 1
ATOM 2147 C C . TRP A 1 134 ? 2.435 -21.747 68.891 1.00 15.33 248 TRP A C 1
ATOM 2148 O O . TRP A 1 134 ? 2.051 -22.143 67.785 1.00 17.93 248 TRP A O 1
ATOM 2188 N N . SER A 1 135 ? 2.830 -22.567 69.845 1.00 15.24 249 SER A N 1
ATOM 2189 C CA . SER A 1 135 ? 2.890 -24.001 69.590 1.00 15.73 249 SER A CA 1
ATOM 2190 C C . SER A 1 135 ? 1.506 -24.582 69.310 1.00 16.72 249 SER A C 1
ATOM 2191 O O . SER A 1 135 ? 1.394 -25.590 68.610 1.00 15.39 249 SER A O 1
ATOM 2199 N N . PHE A 1 136 ? 0.451 -23.960 69.827 1.00 14.39 250 PHE A N 1
ATOM 2200 C CA . PHE A 1 136 ? -0.892 -24.457 69.543 1.00 14.30 250 PHE A CA 1
ATOM 2201 C C . PHE A 1 136 ? -1.404 -24.010 68.184 1.00 18.02 250 PHE A C 1
ATOM 2202 O O . PHE A 1 136 ? -2.391 -24.546 67.703 1.00 16.52 250 PHE A O 1
ATOM 2219 N N . GLU A 1 137 ? -0.730 -23.057 67.538 1.00 15.21 251 GLU A N 1
ATOM 2220 C CA . GLU A 1 137 ? -1.051 -22.730 66.156 1.00 14.58 251 GLU A CA 1
ATOM 2221 C C . GLU A 1 137 ? -0.273 -23.646 65.206 1.00 15.94 251 GLU A C 1
ATOM 2222 O O . GLU A 1 137 ? -0.840 -24.230 64.274 1.00 19.28 251 GLU A O 1
ATOM 2234 N N . LYS A 1 138 ? 1.029 -23.795 65.459 1.00 15.31 252 LYS A N 1
ATOM 2235 C CA . LYS A 1 138 ? 1.922 -24.442 64.485 1.00 17.28 252 LYS A CA 1
ATOM 2236 C C . LYS A 1 138 ? 2.249 -25.920 64.713 1.00 12.98 252 LYS A C 1
ATOM 2237 O O . LYS A 1 138 ? 2.585 -26.639 63.743 1.00 17.10 252 LYS A O 1
ATOM 2256 N N . ALA A 1 139 ? 2.188 -26.362 65.964 1.00 12.98 253 ALA A N 1
ATOM 2257 C CA . ALA A 1 139 ? 2.706 -27.694 66.306 1.00 14.12 253 ALA A CA 1
ATOM 2258 C C . ALA A 1 139 ? 1.644 -28.718 66.729 1.00 17.01 253 ALA A C 1
ATOM 2259 O O . ALA A 1 139 ? 1.701 -29.870 66.295 1.00 15.10 253 ALA A O 1
ATOM 2266 N N . HIS A 1 140 ? 0.694 -28.341 67.578 1.00 12.69 254 HIS A N 1
ATOM 2267 C CA . HIS A 1 140 ? -0.139 -29.331 68.261 1.00 12.62 254 HIS A CA 1
ATOM 2268 C C . HIS A 1 140 ? -1.497 -29.550 67.621 1.00 13.14 254 HIS A C 1
ATOM 2269 O O . HIS A 1 140 ? -1.928 -28.749 66.824 1.00 12.98 254 HIS A O 1
ATOM 2283 N N . LEU A 1 141 ? -2.115 -30.690 67.937 1.00 11.29 255 LEU A N 1
ATOM 2284 C CA . LEU A 1 141 ? -3.546 -30.936 67.685 1.00 12.97 255 LEU A CA 1
ATOM 2285 C C . LEU A 1 141 ? -4.328 -30.614 68.970 1.00 13.99 255 LEU A C 1
ATOM 2286 O O . LEU A 1 141 ? -3.973 -31.120 70.041 1.00 14.85 255 LEU A O 1
ATOM 2302 N N . SER A 1 142 ? -5.407 -29.830 68.865 1.00 12.90 256 SER A N 1
ATOM 2303 C CA . SER A 1 142 ? -6.236 -29.504 70.026 1.00 10.71 256 SER A CA 1
ATOM 2304 C C . SER A 1 142 ? -7.720 -29.332 69.638 1.00 9.94 256 SER A C 1
ATOM 2305 O O . SER A 1 142 ? -8.085 -29.406 68.452 1.00 13.01 256 SER A O 1
ATOM 2313 N N . MET A 1 143 ? -8.565 -29.180 70.645 1.00 10.75 257 MET A N 1
ATOM 2314 C CA . MET A 1 143 ? -10.009 -29.047 70.417 1.00 11.07 257 MET A CA 1
ATOM 2315 C C . MET A 1 143 ? -10.617 -28.159 71.523 1.00 13.20 257 MET A C 1
ATOM 2316 O O . MET A 1 143 ? -10.120 -28.169 72.672 1.00 12.49 257 MET A O 1
ATOM 2330 N N . VAL A 1 144 ? -11.702 -27.439 71.191 1.00 14.00 258 VAL A N 1
ATOM 2331 C CA . VAL A 1 144 ? -12.517 -26.742 72.197 1.00 11.95 258 VAL A CA 1
ATOM 2332 C C . VAL A 1 144 ? -14.006 -26.943 71.948 1.00 13.51 258 VAL A C 1
ATOM 2333 O O . VAL A 1 144 ? -14.425 -27.388 70.859 1.00 13.41 258 VAL A O 1
ATOM 2346 N N . GLN A 1 145 ? -14.777 -26.646 72.993 1.00 10.56 259 GLN A N 1
ATOM 2347 C CA . GLN A 1 145 ? -16.242 -26.543 72.967 1.00 8.62 259 GLN A CA 1
ATOM 2348 C C . GLN A 1 145 ? -16.643 -25.062 73.004 1.00 14.35 259 GLN A C 1
ATOM 2349 O O . GLN A 1 145 ? -16.057 -24.289 73.764 1.00 12.94 259 GLN A O 1
ATOM 2363 N N . ILE A 1 146 ? -17.667 -24.696 72.231 1.00 15.13 260 ILE A N 1
ATOM 2364 C CA . ILE A 1 146 ? -18.372 -23.423 72.405 1.00 14.73 260 ILE A CA 1
ATOM 2365 C C . ILE A 1 146 ? -19.698 -23.738 73.084 1.00 16.80 260 ILE A C 1
ATOM 2366 O O . ILE A 1 146 ? -20.491 -24.517 72.548 1.00 14.88 260 ILE A O 1
ATOM 2382 N N . ILE A 1 147 ? -19.918 -23.130 74.253 1.00 14.07 261 ILE A N 1
ATOM 2383 C CA . ILE A 1 147 ? -21.021 -23.475 75.150 1.00 14.57 261 ILE A CA 1
ATOM 2384 C C . ILE A 1 147 ? -21.936 -22.278 75.446 1.00 16.51 261 ILE A C 1
ATOM 2385 O O . ILE A 1 147 ? -21.448 -21.211 75.799 1.00 14.25 261 ILE A O 1
ATOM 2401 N N . THR A 1 148 ? -23.250 -22.466 75.281 1.00 15.89 262 THR A N 1
ATOM 2402 C CA . THR A 1 148 ? -24.264 -21.505 75.717 1.00 17.37 262 THR A CA 1
ATOM 2403 C C . THR A 1 148 ? -25.351 -22.218 76.528 1.00 17.67 262 THR A C 1
ATOM 2404 O O . THR A 1 148 ? -25.488 -23.445 76.465 1.00 20.72 262 THR A O 1
ATOM 2415 N N . GLY A 1 149 ? -26.106 -21.440 77.301 1.00 21.29 263 GLY A N 1
ATOM 2416 C CA . GLY A 1 149 ? -27.192 -21.992 78.097 1.00 22.02 263 GLY A CA 1
ATOM 2417 C C . GLY A 1 149 ? -26.823 -22.254 79.542 1.00 19.53 263 GLY A C 1
ATOM 2418 O O . GLY A 1 149 ? -25.897 -21.657 80.092 1.00 21.19 263 GLY A O 1
ATOM 2422 N N . GLN A 1 150 ? -27.524 -23.208 80.138 1.00 22.41 264 GLN A N 1
ATOM 2423 C CA . GLN A 1 150 ? -27.488 -23.412 81.587 1.00 25.70 264 GLN A CA 1
ATOM 2424 C C . GLN A 1 150 ? -26.099 -23.757 82.131 1.00 19.25 264 GLN A C 1
ATOM 2425 O O . GLN A 1 150 ? -25.715 -23.277 83.203 1.00 19.74 264 GLN A O 1
ATOM 2439 N N . LEU A 1 151 ? -25.340 -24.561 81.392 1.00 17.46 265 LEU A N 1
ATOM 2440 C CA . LEU A 1 151 ? -24.000 -24.977 81.838 1.00 15.23 265 LEU A CA 1
ATOM 2441 C C . LEU A 1 151 ? -23.047 -23.787 82.064 1.00 14.37 265 LEU A C 1
ATOM 2442 O O . LEU A 1 151 ? -22.104 -23.893 82.853 1.00 16.26 265 LEU A O 1
ATOM 2458 N N . VAL A 1 152 ? -23.277 -22.664 81.387 1.00 14.56 266 VAL A N 1
ATOM 2459 C CA . VAL A 1 152 ? -22.413 -21.486 81.573 1.00 13.80 266 VAL A CA 1
ATOM 2460 C C . VAL A 1 152 ? -22.392 -21.051 83.048 1.00 16.34 266 VAL A C 1
ATOM 2461 O O . VAL A 1 152 ? -21.345 -20.649 83.555 1.00 15.94 266 VAL A O 1
ATOM 2474 N N . GLU A 1 153 ? -23.530 -21.123 83.735 1.00 16.18 267 GLU A N 1
ATOM 2475 C CA . GLU A 1 153 ? -23.583 -20.770 85.157 1.00 17.78 267 GLU A CA 1
ATOM 2476 C C . GLU A 1 153 ? -22.603 -21.589 86.020 1.00 15.13 267 GLU A C 1
ATOM 2477 O O . GLU A 1 153 ? -22.048 -21.063 86.989 1.00 16.68 267 GLU A O 1
ATOM 2481 N N . SER A 1 154 ? -22.348 -22.850 85.658 1.00 15.11 268 SER A N 1
ATOM 2482 C CA . SER A 1 154 ? -21.380 -23.672 86.386 1.00 13.14 268 SER A CA 1
ATOM 2483 C C . SER A 1 154 ? -19.944 -23.195 86.161 1.00 14.42 268 SER A C 1
ATOM 2484 O O . SER A 1 154 ? -19.097 -23.282 87.038 1.00 14.90 268 SER A O 1
ATOM 2492 N N . PHE A 1 155 ? -19.655 -22.711 84.955 1.00 12.33 269 PHE A N 1
ATOM 2493 C CA . PHE A 1 155 ? -18.338 -22.111 84.698 1.00 13.03 269 PHE A CA 1
ATOM 2494 C C . PHE A 1 155 ? -18.156 -20.771 85.461 1.00 15.00 269 PHE A C 1
ATOM 2495 O O . PHE A 1 155 ? -17.063 -20.477 85.917 1.00 14.55 269 PHE A O 1
ATOM 2512 N N . ASP A 1 156 ? -19.211 -19.973 85.604 1.00 14.23 270 ASP A N 1
ATOM 2513 C CA . ASP A 1 156 ? -19.151 -18.734 86.375 1.00 14.95 270 ASP A CA 1
ATOM 2514 C C . ASP A 1 156 ? -18.852 -19.048 87.844 1.00 18.48 270 ASP A C 1
ATOM 2515 O O . ASP A 1 156 ? -18.007 -18.394 88.469 1.00 14.82 270 ASP A O 1
ATOM 2524 N N . GLU A 1 157 ? -19.545 -20.043 88.385 1.00 17.04 271 GLU A N 1
ATOM 2525 C CA . GLU A 1 157 ? -19.305 -20.475 89.773 1.00 16.61 271 GLU A CA 1
ATOM 2526 C C . GLU A 1 157 ? -17.845 -20.931 89.950 1.00 17.76 271 GLU A C 1
ATOM 2527 O O . GLU A 1 157 ? -17.186 -20.552 90.922 1.00 16.62 271 GLU A O 1
ATOM 2539 N N . GLU A 1 158 ? -17.318 -21.751 89.023 1.00 14.24 272 GLU A N 1
ATOM 2540 C CA . GLU A 1 158 ? -15.913 -22.156 89.133 1.00 12.25 272 GLU A CA 1
ATOM 2541 C C . GLU A 1 158 ? -14.937 -20.974 88.998 1.00 15.04 272 GLU A C 1
ATOM 2542 O O . GLU A 1 158 ? -13.914 -20.952 89.687 1.00 14.82 272 GLU A O 1
ATOM 2554 N N . PHE A 1 159 ? -15.204 -20.024 88.098 1.00 13.19 273 PHE A N 1
ATOM 2555 C CA . PHE A 1 159 ? -14.334 -18.848 87.977 1.00 11.20 273 PHE A CA 1
ATOM 2556 C C . PHE A 1 159 ? -14.292 -18.077 89.311 1.00 11.19 273 PHE A C 1
ATOM 2557 O O . PHE A 1 159 ? -13.213 -17.738 89.795 1.00 14.21 273 PHE A O 1
ATOM 2574 N N . ARG A 1 160 ? -15.437 -17.868 89.929 1.00 13.13 274 ARG A N 1
ATOM 2575 C CA . ARG A 1 160 ? -15.435 -17.155 91.217 1.00 14.08 274 ARG A CA 1
ATOM 2576 C C . ARG A 1 160 ? -14.666 -17.913 92.316 1.00 16.02 274 ARG A C 1
ATOM 2577 O O . ARG A 1 160 ? -13.982 -17.287 93.160 1.00 15.40 274 ARG A O 1
ATOM 2598 N N . THR A 1 161 ? -14.768 -19.245 92.314 1.00 14.07 275 THR A N 1
ATOM 2599 C CA . THR A 1 161 ? -14.008 -20.067 93.238 1.00 13.02 275 THR A CA 1
ATOM 2600 C C . THR A 1 161 ? -12.503 -19.963 93.000 1.00 16.33 275 THR A C 1
ATOM 2601 O O . THR A 1 161 ? -11.739 -19.826 93.955 1.00 15.53 275 THR A O 1
ATOM 2612 N N . LEU A 1 162 ? -12.057 -20.003 91.735 1.00 12.22 276 LEU A N 1
ATOM 2613 C CA . LEU A 1 162 ? -10.616 -19.853 91.454 1.00 9.83 276 LEU A CA 1
ATOM 2614 C C . LEU A 1 162 ? -10.123 -18.423 91.764 1.00 11.61 276 LEU A C 1
ATOM 2615 O O . LEU A 1 162 ? -8.961 -18.238 92.190 1.00 12.74 276 LEU A O 1
ATOM 2631 N N . TYR A 1 163 ? -10.965 -17.428 91.498 1.00 13.80 277 TYR A N 1
ATOM 2632 C CA . TYR A 1 163 ? -10.616 -16.028 91.783 1.00 15.12 277 TYR A CA 1
ATOM 2633 C C . TYR A 1 163 ? -10.389 -15.849 93.292 1.00 14.15 277 TYR A C 1
ATOM 2634 O O . TYR A 1 163 ? -9.446 -15.160 93.715 1.00 14.82 277 TYR A O 1
ATOM 2652 N N . ALA A 1 164 ? -11.198 -16.528 94.096 1.00 13.87 278 ALA A N 1
ATOM 2653 C CA . ALA A 1 164 ? -11.021 -16.477 95.565 1.00 15.41 278 ALA A CA 1
ATOM 2654 C C . ALA A 1 164 ? -9.669 -17.105 95.985 1.00 16.13 278 ALA A C 1
ATOM 2655 O O . ALA A 1 164 ? -8.982 -16.592 96.873 1.00 16.96 278 ALA A O 1
ATOM 2662 N N . ARG A 1 165 ? -9.297 -18.233 95.352 1.00 13.01 279 ARG A N 1
ATOM 2663 C CA . ARG A 1 165 ? -7.997 -18.873 95.587 1.00 13.13 279 ARG A CA 1
ATOM 2664 C C . ARG A 1 165 ? -6.773 -18.081 95.116 1.00 14.34 279 ARG A C 1
ATOM 2665 O O . ARG A 1 165 ? -5.669 -18.222 95.675 1.00 16.96 279 ARG A O 1
ATOM 2686 N N . SER A 1 166 ? -6.961 -17.315 94.041 1.00 12.46 280 SER A N 1
ATOM 2687 C CA . SER A 1 166 ? -5.884 -16.635 93.337 1.00 12.59 280 SER A CA 1
ATOM 2688 C C . SER A 1 166 ? -5.221 -15.526 94.159 1.00 13.60 280 SER A C 1
ATOM 2689 O O . SER A 1 166 ? -5.823 -15.017 95.121 1.00 15.48 280 SER A O 1
ATOM 2697 N N . CYS A 1 167 ? -3.982 -15.191 93.778 1.00 16.12 281 CYS A N 1
ATOM 2698 C CA . CYS A 1 167 ? -3.136 -14.226 94.496 1.00 16.47 281 CYS A CA 1
ATOM 2699 C C . CYS A 1 167 ? -2.612 -13.163 93.562 1.00 16.04 281 CYS A C 1
ATOM 2700 O O . CYS A 1 167 ? -2.468 -13.415 92.348 1.00 14.70 281 CYS A O 1
ATOM 2708 N N . VAL A 1 168 ? -2.268 -11.992 94.082 1.00 16.82 282 VAL A N 1
ATOM 2709 C CA . VAL A 1 168 ? -1.533 -11.002 93.299 1.00 14.64 282 VAL A CA 1
ATOM 2710 C C . VAL A 1 168 ? -0.184 -11.578 92.874 1.00 17.67 282 VAL A C 1
ATOM 2711 O O . VAL A 1 168 ? 0.470 -12.230 93.680 1.00 17.97 282 VAL A O 1
ATOM 2724 N N . PRO A 1 169 ? 0.223 -11.388 91.599 1.00 14.37 283 PRO A N 1
ATOM 2725 C CA . PRO A 1 169 ? 1.509 -11.982 91.203 1.00 18.32 283 PRO A CA 1
ATOM 2726 C C . PRO A 1 169 ? 2.693 -11.412 91.983 1.00 19.47 283 PRO A C 1
ATOM 2727 O O . PRO A 1 169 ? 2.760 -10.202 92.220 1.00 24.34 283 PRO A O 1
ATOM 2738 N N . SER A 1 170 ? 3.604 -12.293 92.388 1.00 23.90 284 SER A N 1
ATOM 2739 C CA . SER A 1 170 ? 4.761 -11.911 93.192 1.00 33.61 284 SER A CA 1
ATOM 2740 C C . SER A 1 170 ? 5.665 -10.903 92.483 1.00 36.13 284 SER A C 1
ATOM 2741 O O . SER A 1 170 ? 6.287 -10.076 93.132 1.00 36.48 284 SER A O 1
ATOM 2749 N N . SER A 1 171 ? 5.735 -10.964 91.156 1.00 36.59 285 SER A N 1
ATOM 2750 C CA . SER A 1 171 ? 6.484 -9.962 90.391 1.00 38.70 285 SER A CA 1
ATOM 2751 C C . SER A 1 171 ? 5.929 -8.562 90.614 1.00 42.74 285 SER A C 1
ATOM 2752 O O . SER A 1 171 ? 6.665 -7.578 90.539 1.00 46.89 285 SER A O 1
ATOM 2760 N N . PHE A 1 172 ? 4.627 -8.470 90.877 1.00 39.38 286 PHE A N 1
ATOM 2761 C CA . PHE A 1 172 ? 3.990 -7.178 91.113 1.00 38.15 286 PHE A CA 1
ATOM 2762 C C . PHE A 1 172 ? 4.094 -6.801 92.590 1.00 48.56 286 PHE A C 1
ATOM 2763 O O . PHE A 1 172 ? 3.555 -5.775 93.019 1.00 48.64 286 PHE A O 1
ATOM 2780 N N . GLY B 1 4 ? -30.109 -31.592 73.641 1.00 36.70 118 GLY B N 1
ATOM 2781 C CA . GLY B 1 4 ? -30.189 -33.048 73.668 1.00 37.88 118 GLY B CA 1
ATOM 2782 C C . GLY B 1 4 ? -28.966 -33.698 74.300 1.00 26.80 118 GLY B C 1
ATOM 2783 O O . GLY B 1 4 ? -28.712 -34.882 74.080 1.00 26.02 118 GLY B O 1
ATOM 2786 N N . THR B 1 5 ? -28.214 -32.911 75.071 1.00 26.82 119 THR B N 1
ATOM 2787 C CA . THR B 1 5 ? -26.980 -33.360 75.735 1.00 31.69 119 THR B CA 1
ATOM 2788 C C . THR B 1 5 ? -27.000 -32.988 77.221 1.00 25.52 119 THR B C 1
ATOM 2789 O O . THR B 1 5 ? -27.341 -31.853 77.567 1.00 33.78 119 THR B O 1
ATOM 2800 N N . HIS B 1 6 ? -26.652 -33.934 78.100 1.00 21.03 120 HIS B N 1
ATOM 2801 C CA . HIS B 1 6 ? -26.513 -33.623 79.527 1.00 24.55 120 HIS B CA 1
ATOM 2802 C C . HIS B 1 6 ? -25.049 -33.666 79.979 1.00 25.25 120 HIS B C 1
ATOM 2803 O O . HIS B 1 6 ? -24.297 -34.576 79.589 1.00 19.63 120 HIS B O 1
ATOM 2817 N N . ILE B 1 7 ? -24.670 -32.703 80.825 1.00 22.61 121 ILE B N 1
ATOM 2818 C CA . ILE B 1 7 ? -23.292 -32.553 81.292 1.00 19.03 121 ILE B CA 1
ATOM 2819 C C . ILE B 1 7 ? -23.204 -32.282 82.803 1.00 25.47 121 ILE B C 1
ATOM 2820 O O . ILE B 1 7 ? -23.884 -31.387 83.320 1.00 24.62 121 ILE B O 1
ATOM 2836 N N . ASP B 1 8 ? -22.362 -33.062 83.489 1.00 17.25 122 ASP B N 1
ATOM 2837 C CA . ASP B 1 8 ? -21.984 -32.826 84.898 1.00 16.99 122 ASP B CA 1
ATOM 2838 C C . ASP B 1 8 ? -20.492 -32.514 85.006 1.00 21.89 122 ASP B C 1
ATOM 2839 O O . ASP B 1 8 ? -19.699 -33.118 84.305 1.00 17.51 122 ASP B O 1
ATOM 2848 N N . LEU B 1 9 ? -20.101 -31.636 85.929 1.00 18.81 123 LEU B N 1
ATOM 2849 C CA . LEU B 1 9 ? -18.686 -31.321 86.146 1.00 16.76 123 LEU B CA 1
ATOM 2850 C C . LEU B 1 9 ? -18.142 -32.046 87.391 1.00 18.82 123 LEU B C 1
ATOM 2851 O O . LEU B 1 9 ? -18.828 -32.117 88.423 1.00 20.09 123 LEU B O 1
ATOM 2867 N N . LEU B 1 10 ? -16.905 -32.540 87.299 1.00 15.80 124 LEU B N 1
ATOM 2868 C CA . LEU B 1 10 ? -16.167 -33.111 88.447 1.00 16.33 124 LEU B CA 1
ATOM 2869 C C . LEU B 1 10 ? -14.799 -32.430 88.496 1.00 14.67 124 LEU B C 1
ATOM 2870 O O . LEU B 1 10 ? -14.235 -32.107 87.436 1.00 14.00 124 LEU B O 1
ATOM 2886 N N . PHE B 1 11 ? -14.273 -32.242 89.708 1.00 13.76 125 PHE B N 1
ATOM 2887 C CA . PHE B 1 11 ? -12.994 -31.586 89.948 1.00 12.32 125 PHE B CA 1
ATOM 2888 C C . PHE B 1 11 ? -12.024 -32.473 90.700 1.00 12.85 125 PHE B C 1
ATOM 2889 O O . PHE B 1 11 ? -12.444 -33.366 91.457 1.00 12.85 125 PHE B O 1
ATOM 2906 N N . HIS B 1 12 ? -10.732 -32.197 90.548 1.00 13.51 126 HIS B N 1
ATOM 2907 C CA . HIS B 1 12 ? -9.745 -32.791 91.456 1.00 16.68 126 HIS B CA 1
ATOM 2908 C C . HIS B 1 12 ? -8.748 -31.714 91.902 1.00 17.32 126 HIS B C 1
ATOM 2909 O O . HIS B 1 12 ? -8.119 -31.050 91.059 1.00 16.19 126 HIS B O 1
ATOM 2923 N N . PRO B 1 13 ? -8.594 -31.510 93.234 1.00 18.37 127 PRO B N 1
ATOM 2924 C CA . PRO B 1 13 ? -9.290 -32.175 94.344 1.00 17.68 127 PRO B CA 1
ATOM 2925 C C . PRO B 1 13 ? -10.813 -32.052 94.246 1.00 15.09 127 PRO B C 1
ATOM 2926 O O . PRO B 1 13 ? -11.299 -31.082 93.645 1.00 18.39 127 PRO B O 1
ATOM 2937 N N . PRO B 1 14 ? -11.552 -33.026 94.781 1.00 15.52 128 PRO B N 1
ATOM 2938 C CA . PRO B 1 14 ? -13.015 -33.008 94.638 1.00 16.26 128 PRO B CA 1
ATOM 2939 C C . PRO B 1 14 ? -13.705 -31.833 95.336 1.00 23.23 128 PRO B C 1
ATOM 2940 O O . PRO B 1 14 ? -13.173 -31.308 96.322 1.00 22.89 128 PRO B O 1
ATOM 2951 N N . ARG B 1 15 ? -14.862 -31.429 94.812 1.00 23.12 129 ARG B N 1
ATOM 2952 C CA . ARG B 1 15 ? -15.693 -30.383 95.422 1.00 22.91 129 ARG B CA 1
ATOM 2953 C C . ARG B 1 15 ? -16.950 -31.060 95.989 1.00 24.73 129 ARG B C 1
ATOM 2954 O O . ARG B 1 15 ? -16.819 -31.991 96.765 1.00 27.99 129 ARG B O 1
ATOM 2975 N N . ALA B 1 16 ? -18.145 -30.630 95.584 1.00 30.77 130 ALA B N 1
ATOM 2976 C CA . ALA B 1 16 ? -19.390 -31.154 96.138 1.00 39.89 130 ALA B CA 1
ATOM 2977 C C . ALA B 1 16 ? -19.924 -32.306 95.288 1.00 36.38 130 ALA B C 1
ATOM 2978 O O . ALA B 1 16 ? -21.036 -32.256 94.758 1.00 35.77 130 ALA B O 1
ATOM 2985 N N . HIS B 1 17 ? -19.106 -33.333 95.141 1.00 23.39 131 HIS B N 1
ATOM 2986 C CA . HIS B 1 17 ? -19.538 -34.555 94.497 1.00 16.94 131 HIS B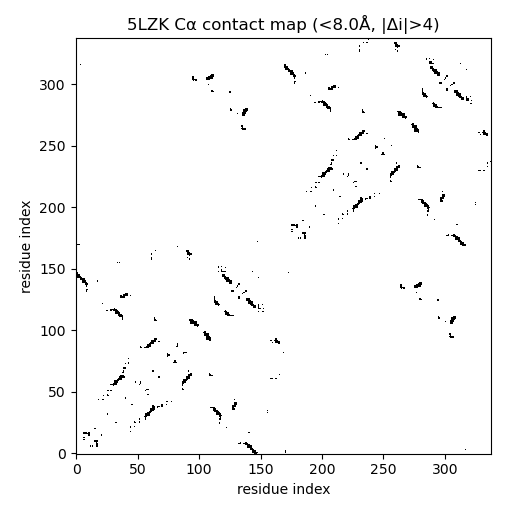 CA 1
ATOM 2987 C C . HIS B 1 17 ? -18.938 -35.712 95.292 1.00 16.16 131 HIS B C 1
ATOM 2988 O O . HIS B 1 17 ? -17.857 -35.587 95.863 1.00 22.15 131 HIS B O 1
ATOM 3002 N N . LEU B 1 18 ? -19.642 -36.829 95.328 1.00 17.57 132 LEU B N 1
ATOM 3003 C CA . LEU B 1 18 ? -19.236 -37.953 96.185 1.00 23.12 132 LEU B CA 1
ATOM 3004 C C . LEU B 1 18 ? -17.933 -38.654 95.764 1.00 18.56 132 LEU B C 1
ATOM 3005 O O . LEU B 1 18 ? -17.074 -38.918 96.624 1.00 20.50 132 LEU B O 1
ATOM 3021 N N . LEU B 1 19 ? -17.790 -38.946 94.464 1.00 16.79 133 LEU B N 1
ATOM 3022 C CA . LEU B 1 19 ? -16.624 -39.646 93.939 1.00 16.69 133 LEU B CA 1
ATOM 3023 C C . LEU B 1 19 ? -15.540 -38.743 93.384 1.00 15.42 133 LEU B C 1
ATOM 3024 O O . LEU B 1 19 ? -15.824 -37.630 92.887 1.00 16.07 133 LEU B O 1
ATOM 3040 N N . THR B 1 20 ? -14.290 -39.195 93.480 1.00 13.08 134 THR B N 1
ATOM 3041 C CA . THR B 1 20 ? -13.179 -38.537 92.804 1.00 10.31 134 THR B CA 1
ATOM 3042 C C . THR B 1 20 ? -13.213 -38.826 91.291 1.00 14.01 134 THR B C 1
ATOM 3043 O O . THR B 1 20 ? -13.938 -39.702 90.821 1.00 13.92 134 THR B O 1
ATOM 3054 N N . ILE B 1 21 ? -12.454 -38.040 90.543 1.00 12.59 135 ILE B N 1
ATOM 3055 C CA . ILE B 1 21 ? -12.345 -38.292 89.113 1.00 11.84 135 ILE B CA 1
ATOM 3056 C C . ILE B 1 21 ? -11.844 -39.721 88.845 1.00 13.57 135 ILE B C 1
ATOM 3057 O O . ILE B 1 21 ? -12.412 -40.430 87.992 1.00 12.79 135 ILE B O 1
ATOM 3073 N N . LYS B 1 22 ? -10.772 -40.149 89.525 1.00 12.26 136 LYS B N 1
ATOM 3074 C CA . LYS B 1 22 ? -10.227 -41.506 89.333 1.00 11.78 136 LYS B CA 1
ATOM 3075 C C . LYS B 1 22 ? -11.263 -42.588 89.663 1.00 12.55 136 LYS B C 1
ATOM 3076 O O . LYS B 1 22 ? -11.380 -43.592 88.927 1.00 12.27 136 LYS B O 1
ATOM 3095 N N . GLU B 1 23 ? -11.996 -42.451 90.773 1.00 14.04 137 GLU B N 1
ATOM 3096 C CA . GLU B 1 23 ? -13.072 -43.408 91.093 1.00 12.42 137 GLU B CA 1
ATOM 3097 C C . GLU B 1 23 ? -14.143 -43.448 90.004 1.00 12.84 137 GLU B C 1
ATOM 3098 O O . GLU B 1 23 ? -14.679 -44.499 89.685 1.00 13.42 137 GLU B O 1
ATOM 3110 N N . THR B 1 24 ? -14.415 -42.292 89.373 1.00 11.16 138 THR B N 1
ATOM 3111 C CA . THR B 1 24 ? -15.436 -42.238 88.331 1.00 10.61 138 THR B CA 1
ATOM 3112 C C . THR B 1 24 ? -14.928 -42.916 87.030 1.00 9.74 138 THR B C 1
ATOM 3113 O O . THR B 1 24 ? -15.698 -43.569 86.340 1.00 12.92 138 THR B O 1
ATOM 3124 N N . ILE B 1 25 ? -13.631 -42.778 86.744 1.00 11.20 139 ILE B N 1
ATOM 3125 C CA . ILE B 1 25 ? -13.003 -43.465 85.607 1.00 10.46 139 ILE B CA 1
ATOM 3126 C C . ILE B 1 25 ? -13.147 -44.975 85.819 1.00 12.22 139 ILE B C 1
ATOM 3127 O O . ILE B 1 25 ? -13.521 -45.692 84.895 1.00 12.21 139 ILE B O 1
ATOM 3143 N N . ARG B 1 26 ? -12.845 -45.463 87.028 1.00 10.60 140 ARG B N 1
ATOM 3144 C CA . ARG B 1 26 ? -12.926 -46.926 87.270 1.00 12.02 140 ARG B CA 1
ATOM 3145 C C . ARG B 1 26 ? -14.355 -47.438 87.084 1.00 12.26 140 ARG B C 1
ATOM 3146 O O . ARG B 1 26 ? -14.537 -48.543 86.516 1.00 14.05 140 ARG B O 1
ATOM 3167 N N . LYS B 1 27 ? -15.341 -46.676 87.578 1.00 11.20 141 LYS B N 1
ATOM 3168 C CA . LYS B 1 27 ? -16.751 -46.991 87.421 1.00 9.30 141 LYS B CA 1
ATOM 3169 C C . LYS B 1 27 ? -17.171 -47.034 85.945 1.00 15.33 141 LYS B C 1
ATOM 3170 O O . LYS B 1 27 ? -17.835 -47.993 85.533 1.00 13.38 141 LYS B O 1
ATOM 3189 N N . MET B 1 28 ? -16.764 -46.062 85.133 1.00 15.18 142 MET B N 1
ATOM 3190 C CA . MET B 1 28 ? -17.078 -46.141 83.714 1.00 15.76 142 MET B CA 1
ATOM 3191 C C . MET B 1 28 ? -16.510 -47.391 83.009 1.00 12.55 142 MET B C 1
ATOM 3192 O O . MET B 1 28 ? -17.167 -47.972 82.138 1.00 15.69 142 MET B O 1
ATOM 3206 N N . ILE B 1 29 ? -15.286 -47.785 83.360 1.00 11.59 143 ILE B N 1
ATOM 3207 C CA . ILE B 1 29 ? -14.675 -48.965 82.773 1.00 12.15 143 ILE B CA 1
ATOM 3208 C C . ILE B 1 29 ? -15.364 -50.243 83.263 1.00 14.69 143 ILE B C 1
ATOM 3209 O O . ILE B 1 29 ? -15.622 -51.152 82.450 1.00 14.21 143 ILE B O 1
ATOM 3225 N N . LYS B 1 30 ? -15.681 -50.335 84.559 1.00 14.86 144 LYS B N 1
ATOM 3226 C CA . LYS B 1 30 ? -16.360 -51.539 85.081 1.00 15.52 144 LYS B CA 1
ATOM 3227 C C . LYS B 1 30 ? -17.735 -51.725 84.447 1.00 15.97 144 LYS B C 1
ATOM 3228 O O . LYS B 1 30 ? -18.212 -52.872 84.277 1.00 19.66 144 LYS B O 1
ATOM 3247 N N . GLU B 1 31 ? -18.381 -50.622 84.093 1.00 15.35 145 GLU B N 1
ATOM 3248 C CA . GLU B 1 31 ? -19.733 -50.690 83.542 1.00 16.47 145 GLU B CA 1
ATOM 3249 C C . GLU B 1 31 ? -19.733 -50.906 82.011 1.00 18.06 145 GLU B C 1
ATOM 3250 O O . GLU B 1 31 ? -20.798 -51.091 81.434 1.00 18.69 145 GLU B O 1
ATOM 3262 N N . ALA B 1 32 ? -18.568 -50.898 81.366 1.00 14.35 146 ALA B N 1
ATOM 3263 C CA . ALA B 1 32 ? -18.493 -51.121 79.909 1.00 14.41 146 ALA B CA 1
ATOM 3264 C C . ALA B 1 32 ? -18.968 -52.559 79.537 1.00 19.72 146 ALA B C 1
ATOM 3265 O O . ALA B 1 32 ? -18.571 -53.525 80.198 1.00 19.63 146 ALA B O 1
ATOM 3272 N N . ARG B 1 33 ? -19.809 -52.674 78.503 1.00 16.22 147 ARG B N 1
ATOM 3273 C CA . ARG B 1 33 ? -20.322 -53.968 78.033 1.00 18.61 147 ARG B CA 1
ATOM 3274 C C . ARG B 1 33 ? -19.754 -54.387 76.679 1.00 20.45 147 ARG B C 1
ATOM 3275 O O . ARG B 1 33 ? -19.671 -55.588 76.405 1.00 21.32 147 ARG B O 1
ATOM 3296 N N . LYS B 1 34 ? -19.388 -53.409 75.840 1.00 18.20 148 LYS B N 1
ATOM 3297 C CA . LYS B 1 34 ? -19.010 -53.697 74.447 1.00 17.53 148 LYS B CA 1
ATOM 3298 C C . LYS B 1 34 ? -17.684 -53.106 73.974 1.00 17.61 148 LYS B C 1
ATOM 3299 O O . LYS B 1 34 ? -16.865 -53.822 73.388 1.00 17.59 148 LYS B O 1
ATOM 3318 N N . VAL B 1 35 ? -17.497 -51.794 74.167 1.00 16.19 149 VAL B N 1
ATOM 3319 C CA A VAL B 1 35 ? -16.304 -51.109 73.677 0.50 14.75 149 VAL B CA 1
ATOM 3320 C CA B VAL B 1 35 ? -16.295 -51.120 73.680 0.50 14.75 149 VAL B CA 1
ATOM 3321 C C . VAL B 1 35 ? -15.832 -49.988 74.623 1.00 13.55 149 VAL B C 1
ATOM 3322 O O . VAL B 1 35 ? -16.637 -49.258 75.183 1.00 15.12 149 VAL B O 1
ATOM 3345 N N . ILE B 1 36 ? -14.508 -49.900 74.793 1.00 12.27 150 ILE B N 1
ATOM 3346 C CA . ILE B 1 36 ? -13.837 -48.771 75.455 1.00 13.19 150 ILE B CA 1
ATOM 3347 C C . ILE B 1 36 ? -12.899 -48.109 74.441 1.00 15.00 150 ILE B C 1
ATOM 3348 O O . ILE B 1 36 ? -12.053 -48.791 73.846 1.00 14.54 150 ILE B O 1
ATOM 3364 N N . ALA B 1 37 ? -13.042 -46.802 74.250 1.00 13.18 151 ALA B N 1
ATOM 3365 C CA . ALA B 1 37 ? -12.188 -46.025 73.367 1.00 12.60 151 ALA B CA 1
ATOM 3366 C C . ALA B 1 37 ? -11.544 -44.893 74.186 1.00 14.83 151 ALA B C 1
ATOM 3367 O O . ALA B 1 37 ? -12.243 -44.066 74.753 1.00 17.17 151 ALA B O 1
ATOM 3374 N N . LEU B 1 38 ? -10.218 -44.898 74.284 1.00 11.78 152 LEU B N 1
ATOM 3375 C CA . LEU B 1 38 ? -9.495 -43.938 75.127 1.00 10.87 152 LEU B CA 1
ATOM 3376 C C . LEU B 1 38 ? -8.492 -43.136 74.294 1.00 12.61 152 LEU B C 1
ATOM 3377 O O . LEU B 1 38 ? -7.774 -43.717 73.487 1.00 11.45 152 LEU B O 1
ATOM 3393 N N . VAL B 1 39 ? -8.488 -41.813 74.491 1.00 11.41 153 VAL B N 1
ATOM 3394 C CA . VAL B 1 39 ? -7.505 -40.892 73.920 1.00 12.62 153 VAL B CA 1
ATOM 3395 C C . VAL B 1 39 ? -6.796 -40.231 75.097 1.00 9.91 153 VAL B C 1
ATOM 3396 O O . VAL B 1 39 ? -7.438 -39.620 75.937 1.00 12.13 153 VAL B O 1
ATOM 3409 N N . MET B 1 40 ? -5.478 -40.336 75.167 1.00 10.92 154 MET B N 1
ATOM 3410 C CA . MET B 1 40 ? -4.772 -39.881 76.359 1.00 13.52 154 MET B CA 1
ATOM 3411 C C . MET B 1 40 ? -3.348 -39.444 76.041 1.00 12.09 154 MET B C 1
ATOM 3412 O O . MET B 1 40 ? -2.716 -40.007 75.130 1.00 13.90 154 MET B O 1
ATOM 3426 N N . ASP B 1 41 ? -2.864 -38.398 76.718 1.00 13.47 155 ASP B N 1
ATOM 3427 C CA . ASP B 1 41 ? -1.549 -37.864 76.381 1.00 13.03 155 ASP B CA 1
ATOM 3428 C C . ASP B 1 41 ? -0.430 -38.602 77.128 1.00 17.37 155 ASP B C 1
ATOM 3429 O O . ASP B 1 41 ? 0.596 -38.916 76.525 1.00 18.36 155 ASP B O 1
ATOM 3438 N N . ILE B 1 42 ? -0.623 -38.902 78.421 1.00 14.42 156 ILE B N 1
ATOM 3439 C CA . ILE B 1 42 ? 0.320 -39.703 79.202 1.00 17.05 156 ILE B CA 1
ATOM 3440 C C . ILE B 1 42 ? -0.484 -40.706 80.069 1.00 17.89 156 ILE B C 1
ATOM 3441 O O . ILE B 1 42 ? -1.459 -40.322 80.710 1.00 16.55 156 ILE B O 1
ATOM 3457 N N . PHE B 1 43 ? -0.078 -41.979 80.076 1.00 14.79 157 PHE B N 1
ATOM 3458 C CA . PHE B 1 43 ? -0.801 -43.049 80.791 1.00 16.26 157 PHE B CA 1
ATOM 3459 C C . PHE B 1 43 ? 0.191 -43.914 81.585 1.00 17.83 157 PHE B C 1
ATOM 3460 O O . PHE B 1 43 ? 0.813 -44.838 81.034 1.00 16.75 157 PHE B O 1
ATOM 3477 N N . THR B 1 44 ? 0.321 -43.629 82.886 1.00 14.28 158 THR B N 1
ATOM 3478 C CA . THR B 1 44 ? 1.155 -44.436 83.781 1.00 18.61 158 THR B CA 1
ATOM 3479 C C . THR B 1 44 ? 0.432 -44.934 85.053 1.00 17.82 158 THR B C 1
ATOM 3480 O O . THR B 1 44 ? 1.057 -45.599 85.891 1.00 18.48 158 THR B O 1
ATOM 3491 N N . ASP B 1 45 ? -0.873 -44.683 85.190 1.00 15.36 159 ASP B N 1
ATOM 3492 C CA . ASP B 1 45 ? -1.611 -45.086 86.410 1.00 14.73 159 ASP B CA 1
ATOM 3493 C C . ASP B 1 45 ? -1.895 -46.598 86.372 1.00 18.30 159 ASP B C 1
ATOM 3494 O O . ASP B 1 45 ? -2.657 -47.079 85.536 1.00 16.38 159 ASP B O 1
ATOM 3503 N N . VAL B 1 46 ? -1.280 -47.334 87.289 1.00 15.81 160 VAL B N 1
ATOM 3504 C CA . VAL B 1 46 ? -1.384 -48.794 87.293 1.00 17.05 160 VAL B CA 1
ATOM 3505 C C . VAL B 1 46 ? -2.803 -49.289 87.598 1.00 14.76 160 VAL B C 1
ATOM 3506 O O . VAL B 1 46 ? -3.228 -50.335 87.093 1.00 16.70 160 VAL B O 1
ATOM 3519 N N . ASP B 1 47 ? -3.522 -48.580 88.455 1.00 15.03 161 ASP B N 1
ATOM 3520 C CA . ASP B 1 47 ? -4.869 -48.984 88.849 1.00 13.94 161 ASP B CA 1
ATOM 3521 C C . ASP B 1 47 ? -5.871 -48.884 87.701 1.00 15.46 161 ASP B C 1
ATOM 3522 O O . ASP B 1 47 ? -6.721 -49.766 87.495 1.00 16.25 161 ASP B O 1
ATOM 3531 N N . ILE B 1 48 ? -5.782 -47.803 86.934 1.00 13.45 162 ILE B N 1
ATOM 3532 C CA . ILE B 1 48 ? -6.671 -47.649 85.787 1.00 13.35 162 ILE B CA 1
ATOM 3533 C C . ILE B 1 48 ? -6.303 -48.672 84.692 1.00 13.53 162 ILE B C 1
ATOM 3534 O O . ILE B 1 48 ? -7.182 -49.269 84.084 1.00 13.72 162 ILE B O 1
ATOM 3550 N N . PHE B 1 49 ? -5.013 -48.886 84.463 1.00 13.05 163 PHE B N 1
ATOM 3551 C CA . PHE B 1 49 ? -4.576 -49.919 83.507 1.00 14.45 163 PHE B CA 1
ATOM 3552 C C . PHE B 1 49 ? -5.140 -51.300 83.876 1.00 16.03 163 PHE B C 1
ATOM 3553 O O . PHE B 1 49 ? -5.646 -52.011 83.007 1.00 16.49 163 PHE B O 1
ATOM 3570 N N . LYS B 1 50 ? -5.114 -51.668 85.158 1.00 17.24 164 LYS B N 1
ATOM 3571 C CA . LYS B 1 50 ? -5.607 -52.991 85.576 1.00 14.52 164 LYS B CA 1
ATOM 3572 C C . LYS B 1 50 ? -7.123 -53.127 85.321 1.00 14.50 164 LYS B C 1
ATOM 3573 O O . LYS B 1 50 ? -7.587 -54.185 84.874 1.00 17.96 164 LYS B O 1
ATOM 3592 N N . GLU B 1 51 ? -7.890 -52.063 85.570 1.00 14.11 165 GLU B N 1
ATOM 3593 C CA . GLU B 1 51 ? -9.337 -52.081 85.241 1.00 13.44 165 GLU B CA 1
ATOM 3594 C C . GLU B 1 51 ? -9.560 -52.325 83.752 1.00 17.72 165 GLU B C 1
ATOM 3595 O O . GLU B 1 51 ? -10.494 -53.024 83.386 1.00 14.55 165 GLU B O 1
ATOM 3607 N N . ILE B 1 52 ? -8.755 -51.687 82.895 1.00 16.09 166 ILE B N 1
ATOM 3608 C CA . ILE B 1 52 ? -8.904 -51.872 81.454 1.00 15.91 166 ILE B CA 1
ATOM 3609 C C . ILE B 1 52 ? -8.572 -53.307 81.043 1.00 18.40 166 ILE B C 1
ATOM 3610 O O . ILE B 1 52 ? -9.301 -53.904 80.265 1.00 16.24 166 ILE B O 1
ATOM 3626 N N . VAL B 1 53 ? -7.461 -53.844 81.529 1.00 16.50 167 VAL B N 1
ATOM 3627 C CA . VAL B 1 53 ? -7.131 -55.235 81.230 1.00 15.97 167 VAL B CA 1
ATOM 3628 C C . VAL B 1 53 ? -8.250 -56.172 81.673 1.00 17.41 167 VAL B C 1
ATOM 3629 O O . VAL B 1 53 ? -8.624 -57.098 80.933 1.00 18.30 167 VAL B O 1
ATOM 3642 N N . GLU B 1 54 ? -8.784 -55.961 82.874 1.00 17.85 168 GLU B N 1
ATOM 3643 C CA . GLU B 1 54 ? -9.887 -56.793 83.355 1.00 18.81 168 GLU B CA 1
ATOM 3644 C C . GLU B 1 54 ? -11.117 -56.715 82.434 1.00 17.56 168 GLU B C 1
ATOM 3645 O O . GLU B 1 54 ? -11.761 -57.729 82.117 1.00 19.53 168 GLU B O 1
ATOM 3657 N N . ALA B 1 55 ? -11.420 -55.523 81.943 1.00 16.94 169 ALA B N 1
ATOM 3658 C CA . ALA B 1 55 ? -12.522 -55.382 81.001 1.00 15.76 169 ALA B CA 1
ATOM 3659 C C . ALA B 1 55 ? -12.263 -56.197 79.712 1.00 18.67 169 ALA B C 1
ATOM 3660 O O . ALA B 1 55 ? -13.174 -56.796 79.162 1.00 17.38 169 ALA B O 1
ATOM 3667 N N . SER B 1 56 ? -11.026 -56.204 79.231 1.00 15.23 170 SER B N 1
ATOM 3668 C CA . SER B 1 56 ? -10.708 -56.919 77.998 1.00 16.50 170 SER B CA 1
ATOM 3669 C C . SER B 1 56 ? -10.856 -58.440 78.192 1.00 21.24 170 SER B C 1
ATOM 3670 O O . SER B 1 56 ? -11.203 -59.136 77.244 1.00 20.49 170 SER B O 1
ATOM 3678 N N . THR B 1 57 ? -10.616 -58.943 79.399 1.00 18.90 171 THR B N 1
ATOM 3679 C CA . THR B 1 57 ? -10.759 -60.400 79.648 1.00 18.09 171 THR B CA 1
ATOM 3680 C C . THR B 1 57 ? -12.229 -60.806 79.727 1.00 25.08 171 THR B C 1
ATOM 3681 O O . THR B 1 57 ? -12.584 -61.977 79.567 1.00 31.44 171 THR B O 1
ATOM 3692 N N . ARG B 1 58 ? -13.065 -59.816 79.992 1.00 22.40 172 ARG B N 1
ATOM 3693 C CA . ARG B 1 58 ? -14.520 -59.909 80.026 1.00 22.60 172 ARG B CA 1
ATOM 3694 C C . ARG B 1 58 ? -15.132 -59.968 78.621 1.00 23.56 172 ARG B C 1
ATOM 3695 O O . ARG B 1 58 ? -16.328 -60.188 78.466 1.00 29.38 172 ARG B O 1
ATOM 3716 N N . GLY B 1 59 ? -14.319 -59.705 77.603 1.00 21.28 173 GLY B N 1
ATOM 3717 C CA . GLY B 1 59 ? -14.777 -59.657 76.227 1.00 21.63 173 GLY B CA 1
ATOM 3718 C C . GLY B 1 59 ? -14.976 -58.263 75.640 1.00 22.20 173 GLY B C 1
ATOM 3719 O O . GLY B 1 59 ? -15.357 -58.137 74.487 1.00 21.65 173 GLY B O 1
ATOM 3723 N N . VAL B 1 60 ? -14.734 -57.223 76.429 1.00 17.48 174 VAL B N 1
ATOM 3724 C CA . VAL B 1 60 ? -14.849 -55.831 75.928 1.00 16.40 174 VAL B CA 1
ATOM 3725 C C . VAL B 1 60 ? -13.695 -55.513 74.953 1.00 13.32 174 VAL B C 1
ATOM 3726 O O . VAL B 1 60 ? -12.527 -55.806 75.237 1.00 16.47 174 VAL B O 1
ATOM 3739 N N . SER B 1 61 ? -14.017 -54.915 73.796 1.00 16.98 175 SER B N 1
ATOM 3740 C CA . SER B 1 61 ? -13.005 -54.474 72.835 1.00 16.17 175 SER B CA 1
ATOM 3741 C C . SER B 1 61 ? -12.443 -53.147 73.335 1.00 16.26 175 SER B C 1
ATOM 3742 O O . SER B 1 61 ? -13.220 -52.290 73.757 1.00 18.65 175 SER B O 1
ATOM 3750 N N . VAL B 1 62 ? -11.117 -53.018 73.363 1.00 13.72 176 VAL B N 1
ATOM 3751 C CA . VAL B 1 62 ? -10.465 -51.819 73.890 1.00 14.36 176 VAL B CA 1
ATOM 3752 C C . VAL B 1 62 ? -9.539 -51.206 72.818 1.00 16.89 176 VAL B C 1
ATOM 3753 O O . VAL B 1 62 ? -8.688 -51.920 72.255 1.00 15.28 176 VAL B O 1
ATOM 3766 N N . TYR B 1 63 ? -9.718 -49.912 72.515 1.00 12.11 177 TYR B N 1
ATOM 3767 C CA . TYR B 1 63 ? -8.875 -49.171 71.587 1.00 13.14 177 TYR B CA 1
ATOM 3768 C C . TYR B 1 63 ? -8.239 -47.975 72.326 1.00 13.27 177 TYR B C 1
ATOM 3769 O O . TYR B 1 63 ? -8.949 -47.120 72.832 1.00 14.45 177 TYR B O 1
ATOM 3787 N N . ILE B 1 64 ? -6.908 -47.945 72.404 1.00 11.58 178 ILE B N 1
ATOM 3788 C CA . ILE B 1 64 ? -6.188 -46.896 73.127 1.00 13.90 178 ILE B CA 1
ATOM 3789 C C . ILE B 1 64 ? -5.314 -46.097 72.159 1.00 13.90 178 ILE B C 1
ATOM 3790 O O . ILE B 1 64 ? -4.449 -46.670 71.476 1.00 13.98 178 ILE B O 1
ATOM 3806 N N . LEU B 1 65 ? -5.532 -44.777 72.109 1.00 13.31 179 LEU B N 1
ATOM 3807 C CA . LEU B 1 65 ? -4.718 -43.845 71.306 1.00 11.97 179 LEU B CA 1
ATOM 3808 C C . LEU B 1 65 ? -3.897 -42.941 72.231 1.00 10.93 179 LEU B C 1
ATOM 3809 O O . LEU B 1 65 ? -4.465 -42.202 73.050 1.00 12.52 179 LEU B O 1
ATOM 3825 N N . LEU B 1 66 ? -2.570 -43.000 72.115 1.00 11.03 180 LEU B N 1
ATOM 3826 C CA . LEU B 1 66 ? -1.648 -42.272 73.004 1.00 12.63 180 LEU B CA 1
ATOM 3827 C C . LEU B 1 66 ? -0.794 -41.270 72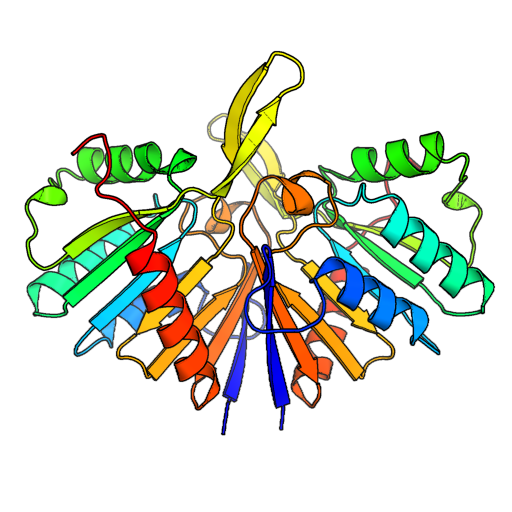.215 1.00 11.83 180 LEU B C 1
ATOM 3828 O O . LEU B 1 66 ? -0.410 -41.534 71.075 1.00 13.37 180 LEU B O 1
ATOM 3844 N N . ASP B 1 67 ? -0.503 -40.121 72.815 1.00 11.18 181 ASP B N 1
ATOM 3845 C CA . ASP B 1 67 ? 0.427 -39.174 72.189 1.00 13.00 181 ASP B CA 1
ATOM 3846 C C . ASP B 1 67 ? 1.789 -39.842 71.929 1.00 14.89 181 ASP B C 1
ATOM 3847 O O . ASP B 1 67 ? 2.362 -40.515 72.778 1.00 14.87 181 ASP B O 1
ATOM 3856 N N . GLU B 1 68 ? 2.293 -39.677 70.718 1.00 13.38 182 GLU B N 1
ATOM 3857 C CA . GLU B 1 68 ? 3.483 -40.381 70.305 1.00 14.28 182 GLU B CA 1
ATOM 3858 C C . GLU B 1 68 ? 4.724 -40.076 71.179 1.00 16.05 182 GLU B C 1
ATOM 3859 O O . GLU B 1 68 ? 5.423 -41.021 71.599 1.00 19.23 182 GLU B O 1
ATOM 3871 N N . SER B 1 69 ? 4.995 -38.799 71.497 1.00 18.66 183 SER B N 1
ATOM 3872 C CA A SER B 1 69 ? 6.224 -38.451 72.199 0.49 22.01 183 SER B CA 1
ATOM 3873 C CA B SER B 1 69 ? 6.225 -38.448 72.203 0.51 22.02 183 SER B CA 1
ATOM 3874 C C . SER B 1 69 ? 6.285 -39.037 73.618 1.00 21.88 183 SER B C 1
ATOM 3875 O O . SER B 1 69 ? 7.369 -39.259 74.152 1.00 24.72 183 SER B O 1
ATOM 3888 N N . ASN B 1 70 ? 5.125 -39.290 74.222 1.00 19.22 184 ASN B N 1
ATOM 3889 C CA . ASN B 1 70 ? 5.052 -39.810 75.591 1.00 21.51 184 ASN B CA 1
ATOM 3890 C C . ASN B 1 70 ? 4.804 -41.333 75.671 1.00 20.26 184 ASN B C 1
ATOM 3891 O O . ASN B 1 70 ? 4.701 -41.905 76.763 1.00 20.78 184 ASN B O 1
ATOM 3902 N N . PHE B 1 71 ? 4.729 -42.014 74.527 1.00 16.35 185 PHE B N 1
ATOM 3903 C CA . PHE B 1 71 ? 4.306 -43.415 74.536 1.00 16.19 185 PHE B CA 1
ATOM 3904 C C . PHE B 1 71 ? 5.179 -44.335 75.395 1.00 18.80 185 PHE B C 1
ATOM 3905 O O . PHE B 1 71 ? 4.671 -45.271 75.999 1.00 19.53 185 PHE B O 1
ATOM 3922 N N . ASN B 1 72 ? 6.483 -44.090 75.476 1.00 21.27 186 ASN B N 1
ATOM 3923 C CA . ASN B 1 72 ? 7.316 -45.094 76.125 1.00 21.95 186 ASN B CA 1
ATOM 3924 C C . ASN B 1 72 ? 7.097 -45.092 77.649 1.00 23.96 186 ASN B C 1
ATOM 3925 O O . ASN B 1 72 ? 7.388 -46.091 78.313 1.00 26.37 186 ASN B O 1
ATOM 3936 N N . HIS B 1 73 ? 6.520 -44.029 78.198 1.00 20.28 187 HIS B N 1
ATOM 3937 C CA . HIS B 1 73 ? 6.142 -44.053 79.620 1.00 20.06 187 HIS B CA 1
ATOM 3938 C C . HIS B 1 73 ? 5.067 -45.088 79.892 1.00 21.04 187 HIS B C 1
ATOM 3939 O O . HIS B 1 73 ? 5.115 -45.792 80.909 1.00 20.75 187 HIS B O 1
ATOM 3953 N N . PHE B 1 74 ? 4.087 -45.177 79.001 1.00 17.71 188 PHE B N 1
ATOM 3954 C CA . PHE B 1 74 ? 3.073 -46.214 79.079 1.00 18.15 188 PHE B CA 1
ATOM 3955 C C . PHE B 1 74 ? 3.720 -47.585 78.928 1.00 21.81 188 PHE B C 1
ATOM 3956 O O . PHE B 1 74 ? 3.488 -48.467 79.748 1.00 19.04 188 PHE B O 1
ATOM 3973 N N . LEU B 1 75 ? 4.555 -47.768 77.906 1.00 19.42 189 LEU B N 1
ATOM 3974 C CA . LEU B 1 75 ? 5.150 -49.086 77.695 1.00 24.06 189 LEU B CA 1
ATOM 3975 C C . LEU B 1 75 ? 5.983 -49.540 78.903 1.00 21.15 189 LEU B C 1
ATOM 3976 O O . LEU B 1 75 ? 5.897 -50.694 79.313 1.00 22.71 189 LEU B O 1
ATOM 3992 N N . ASN B 1 76 ? 6.780 -48.639 79.455 1.00 22.40 190 ASN B N 1
ATOM 3993 C CA . ASN B 1 76 ? 7.580 -48.957 80.641 1.00 23.93 190 ASN B CA 1
ATOM 3994 C C . ASN B 1 76 ? 6.711 -49.378 81.823 1.00 26.17 190 ASN B C 1
ATOM 3995 O O . ASN B 1 76 ? 7.040 -50.326 82.544 1.00 26.61 190 ASN B O 1
ATOM 4006 N N . MET B 1 77 ? 5.593 -48.687 82.029 1.00 19.87 191 MET B N 1
ATOM 4007 C CA . MET B 1 77 ? 4.694 -49.051 83.126 1.00 21.13 191 MET B CA 1
ATOM 4008 C C . MET B 1 77 ? 4.126 -50.455 82.950 1.00 24.05 191 MET B C 1
ATOM 4009 O O . MET B 1 77 ? 4.066 -51.218 83.922 1.00 24.73 191 MET B O 1
ATOM 4023 N N . THR B 1 78 ? 3.706 -50.818 81.739 1.00 19.45 192 THR B N 1
ATOM 4024 C CA . THR B 1 78 ? 3.108 -52.135 81.532 1.00 22.47 192 THR B CA 1
ATOM 4025 C C . THR B 1 78 ? 4.157 -53.236 81.732 1.00 26.09 192 THR B C 1
ATOM 4026 O O . THR B 1 78 ? 3.859 -54.308 82.268 1.00 27.34 192 THR B O 1
ATOM 4037 N N . GLU B 1 79 ? 5.393 -52.962 81.335 1.00 23.64 193 GLU B N 1
ATOM 4038 C CA . GLU B 1 79 ? 6.459 -53.936 81.524 1.00 26.42 193 GLU B CA 1
ATOM 4039 C C . GLU B 1 79 ? 6.760 -54.123 83.012 1.00 28.70 193 GLU B C 1
ATOM 4040 O O . GLU B 1 79 ? 6.902 -55.259 83.478 1.00 33.71 193 GLU B O 1
ATOM 4052 N N . LYS B 1 80 ? 6.827 -53.025 83.757 1.00 24.62 194 LYS B N 1
ATOM 4053 C CA . LYS B 1 80 ? 7.128 -53.098 85.190 1.00 25.47 194 LYS B CA 1
ATOM 4054 C C . LYS B 1 80 ? 6.043 -53.867 85.927 1.00 27.18 194 LYS B C 1
ATOM 4055 O O . LYS B 1 80 ? 6.311 -54.499 86.946 1.00 31.39 194 LYS B O 1
ATOM 4074 N N . GLN B 1 81 ? 4.818 -53.830 85.413 1.00 25.18 195 GLN B N 1
ATOM 4075 C CA . GLN B 1 81 ? 3.715 -54.574 86.005 1.00 25.00 195 GLN B CA 1
ATOM 4076 C C . GLN B 1 81 ? 3.694 -56.047 85.563 1.00 27.47 195 GLN B C 1
ATOM 4077 O O . GLN B 1 81 ? 2.780 -56.788 85.918 1.00 39.97 195 GLN B O 1
ATOM 4091 N N . GLY B 1 82 ? 4.686 -56.456 84.781 1.00 31.79 196 GLY B N 1
ATOM 4092 C CA . GLY B 1 82 ? 4.781 -57.831 84.298 1.00 32.98 196 GLY B CA 1
ATOM 4093 C C . GLY B 1 82 ? 3.799 -58.179 83.188 1.00 44.28 196 GLY B C 1
ATOM 4094 O O . GLY B 1 82 ? 3.555 -59.364 82.915 1.00 42.19 196 GLY B O 1
ATOM 4098 N N . CYS B 1 83 ? 3.240 -57.154 82.544 1.00 31.97 197 CYS B N 1
ATOM 4099 C CA . CYS B 1 83 ? 2.274 -57.347 81.465 1.00 32.62 197 CYS B CA 1
ATOM 4100 C C . CYS B 1 83 ? 2.916 -57.167 80.091 1.00 34.90 197 CYS B C 1
ATOM 4101 O O . CYS B 1 83 ? 3.589 -56.170 79.840 1.00 43.48 197 CYS B O 1
ATOM 4109 N N . SER B 1 84 ? 2.707 -58.139 79.207 1.00 41.51 198 SER B N 1
ATOM 4110 C CA . SER B 1 84 ? 3.106 -58.010 77.812 1.00 41.35 198 SER B CA 1
ATOM 4111 C C . SER B 1 84 ? 1.891 -57.559 77.007 1.00 37.26 198 SER B C 1
ATOM 4112 O O . SER B 1 84 ? 1.182 -58.376 76.420 1.00 31.73 198 SER B O 1
ATOM 4120 N N . VAL B 1 85 ? 1.649 -56.253 76.998 1.00 36.81 199 VAL B N 1
ATOM 4121 C CA . VAL B 1 85 ? 0.405 -55.712 76.469 1.00 35.40 199 VAL B CA 1
ATOM 4122 C C . VAL B 1 85 ? 0.209 -56.070 74.975 1.00 34.05 199 VAL B C 1
ATOM 4123 O O . VAL B 1 85 ? -0.922 -56.236 74.530 1.00 28.06 199 VAL B O 1
ATOM 4136 N N . GLN B 1 86 ? 1.305 -56.261 74.242 1.00 38.90 200 GLN B N 1
ATOM 4137 C CA . GLN B 1 86 ? 1.270 -56.831 72.875 1.00 42.64 200 GLN B CA 1
ATOM 4138 C C . GLN B 1 86 ? 0.465 -58.117 72.723 1.00 44.38 200 GLN B C 1
ATOM 4139 O O . GLN B 1 86 ? -0.094 -58.389 71.651 1.00 41.70 200 GLN B O 1
ATOM 4153 N N . ARG B 1 87 ? 0.426 -58.920 73.784 1.00 39.42 201 ARG B N 1
ATOM 4154 C CA . ARG B 1 87 ? -0.166 -60.255 73.724 1.00 40.85 201 ARG B CA 1
ATOM 4155 C C . ARG B 1 87 ? -1.683 -60.251 73.929 1.00 45.62 201 ARG B C 1
ATOM 4156 O O . ARG B 1 87 ? -2.345 -61.278 73.716 1.00 39.00 201 ARG B O 1
ATOM 4177 N N . LEU B 1 88 ? -2.227 -59.111 74.359 1.00 33.78 202 LEU B N 1
ATOM 4178 C CA . LEU B 1 88 ? -3.651 -59.017 74.655 1.00 26.83 202 LEU B CA 1
ATOM 4179 C C . LEU B 1 88 ? -4.407 -58.630 73.392 1.00 32.92 202 LEU B C 1
ATOM 4180 O O . LEU B 1 88 ? -4.452 -57.462 73.021 1.00 28.96 202 LEU B O 1
ATOM 4196 N N . ARG B 1 89 ? -5.008 -59.616 72.734 1.00 26.27 203 ARG B N 1
ATOM 4197 C CA . ARG B 1 89 ? -5.544 -59.424 71.384 1.00 25.89 203 ARG B CA 1
ATOM 4198 C C . ARG B 1 89 ? -6.739 -58.477 71.396 1.00 25.89 203 ARG B C 1
ATOM 4199 O O . ARG B 1 89 ? -7.034 -57.834 70.382 1.00 25.79 203 ARG B O 1
ATOM 4220 N N . ASN B 1 90 ? -7.416 -58.396 72.547 1.00 21.34 204 ASN B N 1
ATOM 4221 C CA . ASN B 1 90 ? -8.631 -57.607 72.686 1.00 20.43 204 ASN B CA 1
ATOM 4222 C C . ASN B 1 90 ? -8.309 -56.149 72.919 1.00 17.12 204 ASN B C 1
ATOM 4223 O O . ASN B 1 90 ? -9.229 -55.335 72.987 1.00 20.75 204 ASN B O 1
ATOM 4234 N N . ILE B 1 91 ? -7.021 -55.834 73.093 1.00 16.41 205 ILE B N 1
ATOM 4235 C CA . ILE B 1 91 ? -6.593 -54.424 73.240 1.00 14.71 205 ILE B CA 1
ATOM 4236 C C . ILE B 1 91 ? -5.744 -54.020 72.026 1.00 13.91 205 ILE B C 1
ATOM 4237 O O . ILE B 1 91 ? -4.774 -54.717 71.672 1.00 13.41 205 ILE B O 1
ATOM 4253 N N . ARG B 1 92 ? -6.068 -52.894 71.392 1.00 13.60 206 ARG B N 1
ATOM 4254 C CA . ARG B 1 92 ? -5.192 -52.347 70.341 1.00 12.58 206 ARG B CA 1
ATOM 4255 C C . ARG B 1 92 ? -4.667 -50.989 70.820 1.00 12.29 206 ARG B C 1
ATOM 4256 O O . ARG B 1 92 ? -5.462 -50.120 71.189 1.00 15.64 206 ARG B O 1
ATOM 4277 N N . VAL B 1 93 ? -3.337 -50.842 70.884 1.00 12.91 207 VAL B N 1
ATOM 4278 C CA . VAL B 1 93 ? -2.701 -49.573 71.293 1.00 11.49 207 VAL B CA 1
ATOM 4279 C C . VAL B 1 93 ? -1.954 -48.954 70.105 1.00 13.96 207 VAL B C 1
ATOM 4280 O O . VAL B 1 93 ? -1.142 -49.627 69.454 1.00 12.01 207 VAL B O 1
ATOM 4293 N N . ARG B 1 94 ? -2.231 -47.678 69.803 1.00 12.36 208 ARG B N 1
ATOM 4294 C CA . ARG B 1 94 ? -1.640 -46.991 68.653 1.00 13.88 208 ARG B CA 1
ATOM 4295 C C . ARG B 1 94 ? -1.266 -45.570 69.087 1.00 12.03 208 ARG B C 1
ATOM 4296 O O . ARG B 1 94 ? -1.786 -45.056 70.123 1.00 11.11 208 ARG B O 1
ATOM 4317 N N . THR B 1 95 ? -0.334 -44.950 68.355 1.00 10.38 209 THR B N 1
ATOM 4318 C CA . THR B 1 95 ? 0.128 -43.593 68.685 1.00 9.51 209 THR B CA 1
ATOM 4319 C C . THR B 1 95 ? -0.347 -42.555 67.664 1.00 11.21 209 THR B C 1
ATOM 4320 O O . THR B 1 95 ? -0.568 -42.868 66.486 1.00 13.08 209 THR B O 1
ATOM 4331 N N . VAL B 1 96 ? -0.508 -41.315 68.141 1.00 11.17 210 VAL B N 1
ATOM 4332 C CA . VAL B 1 96 ? -0.860 -40.170 67.300 1.00 13.30 210 VAL B CA 1
ATOM 4333 C C . VAL B 1 96 ? 0.177 -39.042 67.446 1.00 14.83 210 VAL B C 1
ATOM 4334 O O . VAL B 1 96 ? 0.527 -38.668 68.568 1.00 13.69 210 VAL B O 1
ATOM 4347 N N . LYS B 1 97 ? 0.678 -38.542 66.303 1.00 12.74 211 LYS B N 1
ATOM 4348 C CA . LYS B 1 97 ? 1.570 -37.361 66.208 1.00 15.61 211 LYS B CA 1
ATOM 4349 C C . LYS B 1 97 ? 0.776 -36.075 65.974 1.00 18.88 211 LYS B C 1
ATOM 4350 O O . LYS B 1 97 ? -0.278 -36.113 65.338 1.00 16.14 211 LYS B O 1
ATOM 4369 N N . GLY B 1 98 ? 1.292 -34.944 66.464 1.00 16.18 212 GLY B N 1
ATOM 4370 C CA . GLY B 1 98 ? 0.768 -33.629 66.098 1.00 17.05 212 GLY B CA 1
ATOM 4371 C C . GLY B 1 98 ? 1.194 -33.214 64.691 1.00 16.38 212 GLY B C 1
ATOM 4372 O O . GLY B 1 98 ? 1.513 -34.041 63.836 1.00 14.88 212 GLY B O 1
ATOM 4376 N N . GLN B 1 99 ? 1.174 -31.909 64.435 1.00 13.89 213 GLN B N 1
ATOM 4377 C CA . GLN B 1 99 ? 1.504 -31.384 63.120 1.00 13.11 213 GLN B CA 1
ATOM 4378 C C . GLN B 1 99 ? 3.009 -31.503 62.864 1.00 14.14 213 GLN B C 1
ATOM 4379 O O . GLN B 1 99 ? 3.806 -31.379 63.783 1.00 16.87 213 GLN B O 1
ATOM 4393 N N . ASP B 1 100 ? 3.395 -31.685 61.602 1.00 16.69 214 ASP B N 1
ATOM 4394 C CA . ASP B 1 100 ? 4.797 -31.522 61.231 1.00 19.44 214 ASP B CA 1
ATOM 4395 C C . ASP B 1 100 ? 5.116 -30.035 61.162 1.00 20.96 214 ASP B C 1
ATOM 4396 O O . ASP B 1 100 ? 4.309 -29.253 60.651 1.00 18.76 214 ASP B O 1
ATOM 4405 N N . TYR B 1 101 ? 6.257 -29.631 61.716 1.00 21.25 215 TYR B N 1
ATOM 4406 C CA . TYR B 1 101 ? 6.674 -28.232 61.619 1.00 19.13 215 TYR B CA 1
ATOM 4407 C C . TYR B 1 101 ? 8.197 -28.113 61.558 1.00 22.91 215 TYR B C 1
ATOM 4408 O O . TYR B 1 101 ? 8.911 -29.092 61.814 1.00 21.01 215 TYR B O 1
ATOM 4426 N N . LEU B 1 102 ? 8.677 -26.914 61.208 1.00 24.42 216 LEU B N 1
ATOM 4427 C CA . LEU B 1 102 ? 10.114 -26.612 61.212 1.00 24.00 216 LEU B CA 1
ATOM 4428 C C . LEU B 1 102 ? 10.431 -25.644 62.338 1.00 23.43 216 LEU B C 1
ATOM 4429 O O . LEU B 1 102 ? 9.724 -24.651 62.550 1.00 25.28 216 LEU B O 1
ATOM 4445 N N . SER B 1 103 ? 11.488 -25.941 63.088 1.00 25.85 217 SER B N 1
ATOM 4446 C CA . SER B 1 103 ? 11.881 -25.095 64.205 1.00 24.04 217 SER B CA 1
ATOM 4447 C C . SER B 1 103 ? 12.599 -23.845 63.711 1.00 22.55 217 SER B C 1
ATOM 4448 O O . SER B 1 103 ? 12.837 -23.693 62.515 1.00 26.00 217 SER B O 1
ATOM 4456 N N . LYS B 1 104 ? 12.979 -22.985 64.653 1.00 26.76 218 LYS B N 1
ATOM 4457 C CA . LYS B 1 104 ? 13.720 -21.758 64.332 1.00 29.80 218 LYS B CA 1
ATOM 4458 C C . LYS B 1 104 ? 15.031 -22.029 63.604 1.00 28.13 218 LYS B C 1
ATOM 4459 O O . LYS B 1 104 ? 15.500 -21.184 62.831 1.00 30.30 218 LYS B O 1
ATOM 4478 N N . THR B 1 105 ? 15.626 -23.198 63.845 1.00 29.63 219 THR B N 1
ATOM 4479 C CA . THR B 1 105 ? 16.907 -23.542 63.231 1.00 27.32 219 THR B CA 1
ATOM 4480 C C . THR B 1 105 ? 16.711 -24.402 61.986 1.00 32.15 219 THR B C 1
ATOM 4481 O O . THR B 1 105 ? 17.686 -24.837 61.370 1.00 31.29 219 THR B O 1
ATOM 4492 N N . GLY B 1 106 ? 15.450 -24.648 61.622 1.00 28.00 220 GLY B N 1
ATOM 4493 C CA . GLY B 1 106 ? 15.128 -25.460 60.457 1.00 31.30 220 GLY B CA 1
ATOM 4494 C C . GLY B 1 106 ? 15.033 -26.969 60.652 1.00 31.80 220 GLY B C 1
ATOM 4495 O O . GLY B 1 106 ? 14.924 -27.710 59.674 1.00 29.41 220 GLY B O 1
ATOM 4499 N N . ALA B 1 107 ? 15.082 -27.444 61.894 1.00 24.20 221 ALA B N 1
ATOM 4500 C CA . ALA B 1 107 ? 14.977 -28.876 62.148 1.00 23.11 221 ALA B CA 1
ATOM 4501 C C . ALA B 1 107 ? 13.513 -29.305 62.047 1.00 22.96 221 ALA B C 1
ATOM 4502 O O . ALA B 1 107 ? 12.619 -28.516 62.352 1.00 23.88 221 ALA B O 1
ATOM 4509 N N . LYS B 1 108 ? 13.289 -30.541 61.600 1.00 21.45 222 LYS B N 1
ATOM 4510 C CA . LYS B 1 108 ? 11.946 -31.114 61.481 1.00 24.53 222 LYS B CA 1
ATOM 4511 C C . LYS B 1 108 ? 11.495 -31.774 62.782 1.00 22.36 222 LYS B C 1
ATOM 4512 O O . LYS B 1 108 ? 12.165 -32.681 63.275 1.00 29.15 222 LYS B O 1
ATOM 4531 N N . PHE B 1 109 ? 10.363 -31.323 63.321 1.00 21.92 223 PHE B N 1
ATOM 4532 C CA . PHE B 1 109 ? 9.761 -31.929 64.514 1.00 19.09 223 PHE B CA 1
ATOM 4533 C C . PHE B 1 109 ? 8.263 -32.162 64.252 1.00 23.45 223 PHE B C 1
ATOM 4534 O O . PHE B 1 109 ? 7.719 -31.688 63.266 1.00 19.71 223 PHE B O 1
ATOM 4551 N N . HIS B 1 110 ? 7.605 -32.919 65.128 1.00 23.05 224 HIS B N 1
ATOM 4552 C CA . HIS B 1 110 ? 6.146 -32.973 65.132 1.00 20.99 224 HIS B CA 1
ATOM 4553 C C . HIS B 1 110 ? 5.689 -32.570 66.522 1.00 17.18 224 HIS B C 1
ATOM 4554 O O . HIS B 1 110 ? 6.441 -32.692 67.502 1.00 21.34 224 HIS B O 1
ATOM 4568 N N . GLY B 1 111 ? 4.475 -32.031 66.599 1.00 16.92 225 GLY B N 1
ATOM 4569 C CA . GLY B 1 111 ? 3.901 -31.606 67.861 1.00 18.53 225 GLY B CA 1
ATOM 4570 C C . GLY B 1 111 ? 3.165 -32.733 68.567 1.00 16.03 225 GLY B C 1
ATOM 4571 O O . GLY B 1 111 ? 3.339 -33.919 68.218 1.00 16.22 225 GLY B O 1
ATOM 4575 N N . LYS B 1 112 ? 2.350 -32.345 69.540 1.00 15.67 226 LYS B N 1
ATOM 4576 C CA . LYS B 1 112 ? 1.671 -33.257 70.435 1.00 14.33 226 LYS B CA 1
ATOM 4577 C C . LYS B 1 112 ? 0.179 -33.364 70.085 1.00 15.91 226 LYS B C 1
ATOM 4578 O O . LYS B 1 112 ? -0.422 -32.416 69.574 1.00 17.27 226 LYS B O 1
ATOM 4597 N N . MET B 1 113 ? -0.408 -34.525 70.390 1.00 13.09 227 MET B N 1
ATOM 4598 C CA . MET B 1 113 ? -1.863 -34.692 70.412 1.00 11.60 227 MET B CA 1
ATOM 4599 C C . MET B 1 113 ? -2.338 -34.227 71.781 1.00 15.04 227 MET B C 1
ATOM 4600 O O . MET B 1 113 ? -2.202 -34.958 72.766 1.00 14.68 227 MET B O 1
ATOM 4614 N N . GLU B 1 114 ? -2.881 -33.014 71.856 1.00 14.52 228 GLU B N 1
ATOM 4615 C CA . GLU B 1 114 ? -3.386 -32.460 73.121 1.00 14.53 228 GLU B CA 1
ATOM 4616 C C . GLU B 1 114 ? -4.885 -32.719 73.230 1.00 15.33 228 GLU B C 1
ATOM 4617 O O . GLU B 1 114 ? -5.728 -31.843 72.933 1.00 19.03 228 GLU B O 1
ATOM 4629 N N . GLN B 1 115 ? -5.212 -33.933 73.619 1.00 16.23 229 GLN B N 1
ATOM 4630 C CA . GLN B 1 115 ? -6.583 -34.404 73.595 1.00 13.27 229 GLN B CA 1
ATOM 4631 C C . GLN B 1 115 ? -6.727 -35.495 74.626 1.00 17.77 229 GLN B C 1
ATOM 4632 O O . GLN B 1 115 ? -5.872 -36.392 74.713 1.00 19.31 229 GLN B O 1
ATOM 4646 N N . LYS B 1 116 ? -7.785 -35.433 75.422 1.00 15.50 230 LYS B N 1
ATOM 4647 C CA . LYS B 1 116 ? -8.119 -36.624 76.142 1.00 18.22 230 LYS B CA 1
ATOM 4648 C C . LYS B 1 116 ? -9.523 -36.794 76.643 1.00 18.27 230 LYS B C 1
ATOM 4649 O O . LYS B 1 116 ? -10.195 -35.921 77.206 1.00 16.15 230 LYS B O 1
ATOM 4668 N N . PHE B 1 117 ? -9.946 -38.017 76.400 1.00 11.95 231 PHE B N 1
ATOM 4669 C CA . PHE B 1 117 ? -11.325 -38.371 76.618 1.00 10.28 231 PHE B CA 1
ATOM 4670 C C . PHE B 1 117 ? -11.463 -39.887 76.608 1.00 11.26 231 PHE B C 1
ATOM 4671 O O . PHE B 1 117 ? -10.674 -40.600 75.970 1.00 11.75 231 PHE B O 1
ATOM 4688 N N . LEU B 1 118 ? -12.443 -40.337 77.392 1.00 10.97 232 LEU B N 1
ATOM 4689 C CA . LEU B 1 118 ? -12.817 -41.743 77.537 1.00 10.37 232 LEU B CA 1
ATOM 4690 C C . LEU B 1 118 ? -14.231 -41.886 77.040 1.00 12.42 232 LEU B C 1
ATOM 4691 O O . LEU B 1 118 ? -15.128 -41.198 77.519 1.00 15.10 232 LEU B O 1
ATOM 4707 N N . LEU B 1 119 ? -14.412 -42.782 76.077 1.00 11.86 233 LEU B N 1
ATOM 4708 C CA . LEU B 1 119 ? -15.675 -43.019 75.386 1.00 11.25 233 LEU B CA 1
ATOM 4709 C C . LEU B 1 119 ? -16.117 -44.486 75.543 1.00 14.33 233 LEU B C 1
ATOM 4710 O O . LEU B 1 119 ? -15.427 -45.375 75.049 1.00 14.53 233 LEU B O 1
ATOM 4726 N N . VAL B 1 120 ? -17.245 -44.740 76.217 1.00 13.38 234 VAL B N 1
ATOM 4727 C CA . VAL B 1 120 ? -17.665 -46.107 76.525 1.00 12.29 234 VAL B CA 1
ATOM 4728 C C . VAL B 1 120 ? -19.038 -46.451 75.923 1.00 14.70 234 VAL B C 1
ATOM 4729 O O . VAL B 1 120 ? -20.009 -45.706 76.057 1.00 14.28 234 VAL B O 1
ATOM 4742 N N . ASP B 1 121 ? -19.062 -47.591 75.217 1.00 15.57 235 ASP B N 1
ATOM 4743 C CA . ASP B 1 121 ? -20.264 -48.159 74.576 1.00 16.93 235 ASP B CA 1
ATOM 4744 C C . ASP B 1 121 ? -21.021 -47.177 73.680 1.00 14.96 235 ASP B C 1
ATOM 4745 O O . ASP B 1 121 ? -22.236 -47.296 73.505 1.00 20.48 235 ASP B O 1
ATOM 4754 N N . CYS B 1 122 ? -20.283 -46.237 73.104 1.00 16.34 236 CYS B N 1
ATOM 4755 C CA A CYS B 1 122 ? -20.876 -45.192 72.273 0.52 21.05 236 CYS B CA 1
ATOM 4756 C CA B CYS B 1 122 ? -20.841 -45.142 72.297 0.48 21.06 236 CYS B CA 1
ATOM 4757 C C . CYS B 1 122 ? -22.027 -44.463 72.975 1.00 17.49 236 CYS B C 1
ATOM 4758 O O . CYS B 1 122 ? -22.980 -44.041 72.326 1.00 20.23 236 CYS B O 1
ATOM 4773 N N . GLN B 1 123 ? -21.973 -44.316 74.295 1.00 16.27 237 GLN B N 1
ATOM 4774 C CA . GLN B 1 123 ? -23.075 -43.620 74.958 1.00 19.16 237 GLN B CA 1
ATOM 4775 C C . GLN B 1 123 ? -22.687 -42.736 76.134 1.00 16.97 237 GLN B C 1
ATOM 4776 O O . GLN B 1 123 ? -23.554 -42.040 76.645 1.00 19.96 237 GLN B O 1
ATOM 4790 N N . LYS B 1 124 ? -21.415 -42.733 76.553 1.00 14.13 238 LYS B N 1
ATOM 4791 C CA . LYS B 1 124 ? -20.966 -41.857 77.648 1.00 15.18 238 LYS B CA 1
ATOM 4792 C C . LYS B 1 124 ? -19.504 -41.458 77.446 1.00 13.56 238 LYS B C 1
ATOM 4793 O O . LYS B 1 124 ? -18.666 -42.278 77.063 1.00 14.18 238 LYS B O 1
ATOM 4812 N N . VAL B 1 125 ? -19.227 -40.172 77.664 1.00 11.99 239 VAL B N 1
ATOM 4813 C CA . VAL B 1 125 ? -17.866 -39.633 77.534 1.00 12.64 239 VAL B CA 1
ATOM 4814 C C . VAL B 1 125 ? -17.423 -38.917 78.820 1.00 14.59 239 VAL B C 1
ATOM 4815 O O . VAL B 1 125 ? -18.211 -38.173 79.413 1.00 13.77 239 VAL B O 1
ATOM 4828 N N . MET B 1 126 ? -16.172 -39.132 79.242 1.00 12.00 240 MET B N 1
ATOM 4829 C CA . MET B 1 126 ? -15.503 -38.226 80.183 1.00 11.99 240 MET B CA 1
ATOM 4830 C C . MET B 1 126 ? -14.450 -37.423 79.418 1.00 13.36 240 MET B C 1
ATOM 4831 O O . MET B 1 126 ? -13.535 -37.989 78.809 1.00 14.31 240 MET B O 1
ATOM 4845 N N . TYR B 1 127 ? -14.612 -36.097 79.432 1.00 10.88 241 TYR B N 1
ATOM 4846 C CA . TYR B 1 127 ? -13.759 -35.174 78.670 1.00 15.30 241 TYR B CA 1
ATOM 4847 C C . TYR B 1 127 ? -13.170 -34.098 79.574 1.00 14.08 241 TYR B C 1
ATOM 4848 O O . TYR B 1 127 ? -13.912 -33.479 80.326 1.00 14.28 241 TYR B O 1
ATOM 4866 N N . GLY B 1 128 ? -11.860 -33.837 79.506 1.00 12.01 242 GLY B N 1
ATOM 4867 C CA . GLY B 1 128 ? -11.324 -32.742 80.298 1.00 11.35 242 GLY B CA 1
ATOM 4868 C C . GLY B 1 128 ? -9.819 -32.704 80.362 1.00 15.66 242 GLY B C 1
ATOM 4869 O O . GLY B 1 128 ? -9.138 -33.151 79.426 1.00 15.41 242 GLY B O 1
ATOM 4873 N N . SER B 1 129 ? -9.296 -32.169 81.461 1.00 13.57 243 SER B N 1
ATOM 4874 C CA . SER B 1 129 ? -7.861 -31.876 81.551 1.00 13.35 243 SER B CA 1
ATOM 4875 C C . SER B 1 129 ? -7.058 -32.853 82.431 1.00 12.74 243 SER B C 1
ATOM 4876 O O . SER B 1 129 ? -5.825 -32.717 82.563 1.00 15.82 243 SER B O 1
ATOM 4884 N N . TYR B 1 130 ? -7.730 -33.848 83.008 1.00 16.66 244 TYR B N 1
ATOM 4885 C CA . TYR B 1 130 ? -7.092 -34.873 83.856 1.00 14.66 244 TYR B CA 1
ATOM 4886 C C . TYR B 1 130 ? -6.326 -35.913 83.011 1.00 14.12 244 TYR B C 1
ATOM 4887 O O . TYR B 1 130 ? -6.922 -36.509 82.124 1.00 14.81 244 TYR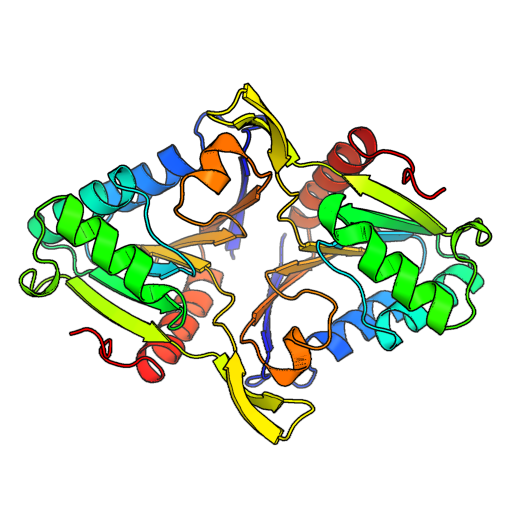 B O 1
ATOM 4905 N N . SER B 1 131 ? -5.016 -36.088 83.246 1.00 12.46 245 SER B N 1
ATOM 4906 C CA . SER B 1 131 ? -4.224 -37.165 82.628 1.00 13.03 245 SER B CA 1
ATOM 4907 C C . SER B 1 131 ? -4.030 -38.326 83.613 1.00 12.23 245 SER B C 1
ATOM 4908 O O . SER B 1 131 ? -4.075 -38.122 84.835 1.00 13.66 245 SER B O 1
ATOM 4916 N N . TYR B 1 132 ? -3.791 -39.528 83.097 1.00 13.08 246 TYR B N 1
ATOM 4917 C CA . TYR B 1 132 ? -3.778 -40.738 83.913 1.00 12.27 246 TYR B CA 1
ATOM 4918 C C . TYR B 1 132 ? -2.378 -40.981 84.490 1.00 16.23 246 TYR B C 1
ATOM 4919 O O . TYR B 1 132 ? -1.668 -41.911 84.088 1.00 14.69 246 TYR B O 1
ATOM 4937 N N . MET B 1 133 ? -1.982 -40.131 85.427 1.00 15.68 247 MET B N 1
ATOM 4938 C CA . MET B 1 133 ? -0.640 -40.179 85.999 1.00 14.97 247 MET B CA 1
ATOM 4939 C C . MET B 1 133 ? -0.656 -39.585 87.421 1.00 22.11 247 MET B C 1
ATOM 4940 O O . MET B 1 133 ? -1.589 -38.871 87.793 1.00 19.28 247 MET B O 1
ATOM 4954 N N . TRP B 1 134 ? 0.390 -39.873 88.192 1.00 21.79 248 TRP B N 1
ATOM 4955 C CA . TRP B 1 134 ? 0.427 -39.573 89.637 1.00 19.78 248 TRP B CA 1
ATOM 4956 C C . TRP B 1 134 ? 0.288 -38.091 89.923 1.00 18.88 248 TRP B C 1
ATOM 4957 O O . TRP B 1 134 ? -0.335 -37.679 90.917 1.00 20.73 248 TRP B O 1
ATOM 4978 N N . SER B 1 135 ? 0.880 -37.289 89.061 1.00 17.59 249 SER B N 1
ATOM 4979 C CA . SER B 1 135 ? 0.885 -35.836 89.279 1.00 18.02 249 SER B CA 1
ATOM 4980 C C . SER B 1 135 ? -0.535 -35.248 89.280 1.00 21.08 249 SER B C 1
ATOM 4981 O O . SER B 1 135 ? -0.797 -34.233 89.951 1.00 19.78 249 SER B O 1
ATOM 4989 N N . PHE B 1 136 ? -1.456 -35.856 88.540 1.00 16.47 250 PHE B N 1
ATOM 4990 C CA . PHE B 1 136 ? -2.827 -35.368 88.543 1.00 16.61 250 PHE B CA 1
ATOM 4991 C C . PHE B 1 136 ? -3.617 -35.826 89.766 1.00 16.87 250 PHE B C 1
ATOM 4992 O O . PHE B 1 136 ? -4.691 -35.290 90.051 1.00 19.18 250 PHE B O 1
ATOM 5009 N N . GLU B 1 137 ? -3.080 -36.784 90.527 1.00 17.57 251 GLU B N 1
ATOM 5010 C CA . GLU B 1 137 ? -3.685 -37.146 91.806 1.00 17.44 251 GLU B CA 1
ATOM 5011 C C . GLU B 1 137 ? -3.164 -36.244 92.937 1.00 18.61 251 GLU B C 1
ATOM 5012 O O . GLU B 1 137 ? -3.950 -35.729 93.733 1.00 19.88 251 GLU B O 1
ATOM 5024 N N . LYS B 1 138 ? -1.848 -36.029 92.974 1.00 18.06 252 LYS B N 1
ATOM 5025 C CA . LYS B 1 138 ? -1.221 -35.391 94.141 1.00 22.08 252 LYS B CA 1
ATOM 5026 C C . LYS B 1 138 ? -0.749 -33.940 93.962 1.00 19.74 252 LYS B C 1
ATOM 5027 O O . LYS B 1 138 ? -0.540 -33.234 94.974 1.00 19.12 252 LYS B O 1
ATOM 5046 N N . ALA B 1 139 ? -0.583 -33.482 92.714 1.00 17.69 253 ALA B N 1
ATOM 5047 C CA . ALA B 1 139 ? 0.054 -32.178 92.475 1.00 21.04 253 ALA B CA 1
ATOM 5048 C C . ALA B 1 139 ? -0.836 -31.113 91.822 1.00 23.32 253 ALA B C 1
ATOM 5049 O O . ALA B 1 139 ? -0.788 -29.944 92.208 1.00 20.17 253 ALA B O 1
ATOM 5056 N N . HIS B 1 140 ? -1.666 -31.498 90.865 1.00 16.23 254 HIS B N 1
ATOM 5057 C CA . HIS B 1 140 ? -2.354 -30.495 90.042 1.00 13.38 254 HIS B CA 1
ATOM 5058 C C . HIS B 1 140 ? -3.820 -30.300 90.397 1.00 15.52 254 HIS B C 1
ATOM 5059 O O . HIS B 1 140 ? -4.411 -31.129 91.067 1.00 14.88 254 HIS B O 1
ATOM 5073 N N . LEU B 1 141 ? -4.386 -29.181 89.931 1.00 13.25 255 LEU B N 1
ATOM 5074 C CA . LEU B 1 141 ? -5.850 -28.966 89.871 1.00 13.13 255 LEU B CA 1
ATOM 5075 C C . LEU B 1 141 ? -6.339 -29.271 88.456 1.00 15.29 255 LEU B C 1
ATOM 5076 O O . LEU B 1 141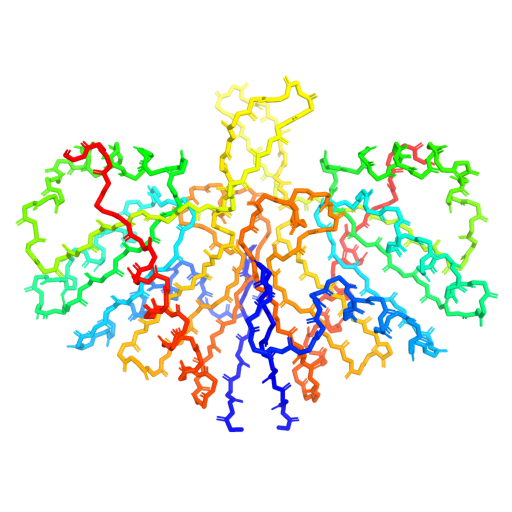 ? -5.749 -28.763 87.495 1.00 16.35 255 LEU B O 1
ATOM 5092 N N . SER B 1 142 ? -7.428 -30.030 88.334 1.00 16.08 256 SER B N 1
ATOM 5093 C CA . SER B 1 142 ? -7.992 -30.355 87.021 1.00 13.53 256 SER B CA 1
ATOM 5094 C C . SER B 1 142 ? -9.518 -30.529 87.116 1.00 13.48 256 SER B C 1
ATOM 5095 O O . SER B 1 142 ? -10.107 -30.446 88.197 1.00 14.30 256 SER B O 1
ATOM 5103 N N . MET B 1 143 ? -10.153 -30.682 85.957 1.00 13.18 257 MET B N 1
ATOM 5104 C CA . MET B 1 143 ? -11.622 -30.798 85.870 1.00 11.50 257 MET B CA 1
ATOM 5105 C C . MET B 1 143 ? -11.965 -31.700 84.666 1.00 12.17 257 MET B C 1
ATOM 5106 O O . MET B 1 143 ? -11.223 -31.704 83.665 1.00 13.81 257 MET B O 1
ATOM 5120 N N . VAL B 1 144 ? -13.089 -32.422 84.762 1.00 14.87 258 VAL B N 1
ATOM 5121 C CA . VAL B 1 144 ? -13.676 -33.173 83.619 1.00 12.68 258 VAL B CA 1
ATOM 5122 C C . VAL B 1 144 ? -15.196 -32.931 83.563 1.00 15.10 258 VAL B C 1
ATOM 5123 O O . VAL B 1 144 ? -15.826 -32.467 84.540 1.00 14.88 258 VAL B O 1
ATOM 5136 N N . GLN B 1 145 ? -15.755 -33.242 82.396 1.00 11.06 259 GLN B N 1
ATOM 5137 C CA . GLN B 1 145 ? -17.187 -33.320 82.131 1.00 12.93 259 GLN B CA 1
ATOM 5138 C C . GLN B 1 145 ? -17.576 -34.792 81.985 1.00 14.04 259 GLN B C 1
ATOM 5139 O O . GLN B 1 145 ? -16.824 -35.561 81.362 1.00 13.18 259 GLN B O 1
ATOM 5153 N N . ILE B 1 146 ? -18.754 -35.162 82.497 1.00 14.62 260 ILE B N 1
ATOM 5154 C CA . ILE B 1 146 ? -19.399 -36.437 82.157 1.00 13.76 260 ILE B CA 1
ATOM 5155 C C . ILE B 1 146 ? -20.519 -36.058 81.199 1.00 12.73 260 ILE B C 1
ATOM 5156 O O . ILE B 1 146 ? -21.390 -35.257 81.550 1.00 16.30 260 ILE B O 1
ATOM 5172 N N . ILE B 1 147 ? -20.431 -36.581 79.974 1.00 12.04 261 ILE B N 1
ATOM 5173 C CA . ILE B 1 147 ? -21.321 -36.233 78.871 1.00 15.17 261 ILE B CA 1
ATOM 5174 C C . ILE B 1 147 ? -22.178 -37.420 78.394 1.00 16.17 261 ILE B C 1
ATOM 5175 O O . ILE B 1 147 ? -21.640 -38.504 78.128 1.00 15.60 261 ILE B O 1
ATOM 5191 N N . THR B 1 148 ? -23.494 -37.205 78.275 1.00 15.80 262 THR B N 1
ATOM 5192 C CA . THR B 1 148 ? -24.411 -38.178 77.654 1.00 16.86 262 THR B CA 1
ATOM 5193 C C . THR B 1 148 ? -25.310 -37.460 76.660 1.00 21.82 262 THR B C 1
ATOM 5194 O O . THR B 1 148 ? -25.438 -36.236 76.689 1.00 19.39 262 THR B O 1
ATOM 5205 N N . GLY B 1 149 ? -25.907 -38.215 75.747 1.00 20.48 263 GLY B N 1
ATOM 5206 C CA . GLY B 1 149 ? -26.798 -37.624 74.771 1.00 21.34 263 GLY B CA 1
ATOM 5207 C C . GLY B 1 149 ? -26.130 -37.419 73.431 1.00 23.19 263 GLY B C 1
ATOM 5208 O O . GLY B 1 149 ? -25.160 -38.102 73.075 1.00 17.73 263 GLY B O 1
ATOM 5212 N N . GLN B 1 150 ? -26.636 -36.447 72.683 1.00 18.82 264 GLN B N 1
ATOM 5213 C CA . GLN B 1 150 ? -26.318 -36.347 71.267 1.00 20.87 264 GLN B CA 1
ATOM 5214 C C . GLN B 1 150 ? -24.853 -36.008 70.998 1.00 17.49 264 GLN B C 1
ATOM 5215 O O . GLN B 1 150 ? -24.261 -36.493 70.026 1.00 17.93 264 GLN B O 1
ATOM 5229 N N . LEU B 1 151 ? -24.251 -35.189 71.856 1.00 14.72 265 LEU B N 1
ATOM 5230 C CA . LEU B 1 151 ? -22.847 -34.817 71.652 1.00 15.19 265 LEU B CA 1
ATOM 5231 C C . LEU B 1 151 ? -21.896 -36.037 71.637 1.00 17.98 265 LEU B C 1
ATOM 5232 O O . LEU B 1 151 ? -20.813 -35.975 71.037 1.00 15.67 265 LEU B O 1
ATOM 5248 N N . VAL B 1 152 ? -22.284 -37.151 72.284 1.00 16.25 266 VAL B N 1
ATOM 5249 C CA . VAL B 1 152 ? -21.434 -38.336 72.312 1.00 14.57 266 VAL B CA 1
ATOM 5250 C C . VAL B 1 152 ? -21.114 -38.811 70.884 1.00 17.26 266 VAL B C 1
ATOM 5251 O O . VAL B 1 152 ? -19.998 -39.253 70.620 1.00 14.33 266 VAL B O 1
ATOM 5264 N N . GLU B 1 153 ? -22.075 -38.725 69.963 1.00 15.07 267 GLU B N 1
ATOM 5265 C CA . GLU B 1 153 ? -21.817 -39.056 68.547 1.00 18.37 267 GLU B CA 1
ATOM 5266 C C . GLU B 1 153 ? -20.651 -38.259 67.918 1.00 16.86 267 GLU B C 1
ATOM 5267 O O . GLU B 1 153 ? -19.906 -38.779 67.086 1.00 15.94 267 GLU B O 1
ATOM 5279 N N . SER B 1 154 ? -20.530 -36.980 68.263 1.00 14.26 268 SER B N 1
ATOM 5280 C CA . SER B 1 154 ? -19.422 -36.155 67.776 1.00 15.26 268 SER B CA 1
ATOM 5281 C C . SER B 1 154 ? -18.068 -36.665 68.282 1.00 14.11 268 SER B C 1
ATOM 5282 O O . SER B 1 154 ? -17.067 -36.617 67.571 1.00 14.65 268 SER B O 1
ATOM 5290 N N . PHE B 1 155 ? -18.032 -37.171 69.522 1.00 13.94 269 PHE B N 1
ATOM 5291 C CA . PHE B 1 155 ? -16.793 -37.727 70.058 1.00 11.00 269 PHE B CA 1
ATOM 5292 C C . PHE B 1 155 ? -16.455 -39.071 69.380 1.00 13.04 269 PHE B C 1
ATOM 5293 O O . PHE B 1 155 ? -15.283 -39.382 69.172 1.00 14.42 269 PHE B O 1
ATOM 5310 N N . ASP B 1 156 ? -17.479 -39.851 69.041 1.00 13.49 270 ASP B N 1
ATOM 5311 C CA . ASP B 1 156 ? -17.277 -41.115 68.334 1.00 14.29 270 ASP B CA 1
ATOM 5312 C C . ASP B 1 156 ? -16.677 -40.826 66.955 1.00 17.52 270 ASP B C 1
ATOM 5313 O O . ASP B 1 156 ? -15.706 -41.461 66.560 1.00 13.95 270 ASP B O 1
ATOM 5322 N N . GLU B 1 157 ? -17.221 -39.827 66.263 1.00 14.64 271 GLU B N 1
ATOM 5323 C CA . GLU B 1 157 ? -16.705 -39.417 64.943 1.00 13.69 271 GLU B CA 1
ATOM 5324 C C . GLU B 1 157 ? -15.237 -38.971 65.063 1.00 14.16 271 GLU B C 1
ATOM 5325 O O . GLU B 1 157 ? -14.373 -39.373 64.259 1.00 13.36 271 GLU B O 1
ATOM 5337 N N . GLU B 1 158 ? -14.932 -38.139 66.062 1.00 13.69 272 GLU B N 1
ATOM 5338 C CA . GLU B 1 158 ? -13.542 -37.713 66.230 1.00 12.73 272 GLU B CA 1
ATOM 5339 C C . GLU B 1 158 ? -12.620 -38.893 66.596 1.00 13.40 272 GLU B C 1
ATOM 5340 O O . GLU B 1 158 ? -11.464 -38.921 66.152 1.00 14.59 272 GLU B O 1
ATOM 5352 N N . PHE B 1 159 ? -13.087 -39.850 67.400 1.00 12.92 273 PHE B N 1
ATOM 5353 C CA . PHE B 1 159 ? -12.239 -41.000 67.735 1.00 12.87 273 PHE B CA 1
ATOM 5354 C C . PHE B 1 159 ? -11.891 -41.784 66.456 1.00 12.18 273 PHE B C 1
ATOM 5355 O O . PHE B 1 159 ? -10.740 -42.160 66.240 1.00 12.62 273 PHE B O 1
ATOM 5372 N N . ARG B 1 160 ? -12.880 -42.005 65.601 1.00 11.41 274 ARG B N 1
ATOM 5373 C CA . ARG B 1 160 ? -12.622 -42.720 64.341 1.00 13.49 274 ARG B CA 1
ATOM 5374 C C . ARG B 1 160 ? -11.637 -41.963 63.438 1.00 13.00 274 ARG B C 1
ATOM 5375 O O . ARG B 1 160 ? -10.786 -42.569 62.764 1.00 13.90 274 ARG B O 1
ATOM 5396 N N . THR B 1 161 ? -11.725 -40.638 63.418 1.00 11.76 275 THR B N 1
ATOM 5397 C CA . THR B 1 161 ? -10.790 -39.840 62.650 1.00 11.54 275 THR B CA 1
ATOM 5398 C C . THR B 1 161 ? -9.380 -39.959 63.236 1.00 11.50 275 THR B C 1
ATOM 5399 O O . THR B 1 161 ? -8.405 -40.096 62.509 1.00 13.55 275 THR B O 1
ATOM 5410 N N . LEU B 1 162 ? -9.249 -39.917 64.567 1.00 11.07 276 LEU B N 1
ATOM 5411 C CA . LEU B 1 162 ? -7.908 -40.045 65.153 1.00 10.21 276 LEU B CA 1
ATOM 5412 C C . LEU B 1 162 ? -7.348 -41.463 64.959 1.00 12.35 276 LEU B C 1
ATOM 5413 O O . LEU B 1 162 ? -6.133 -41.647 64.818 1.00 12.03 276 LEU B O 1
ATOM 5429 N N . TYR B 1 163 ? -8.232 -42.453 64.948 1.00 12.55 277 TYR B N 1
ATOM 5430 C CA . TYR B 1 163 ? -7.781 -43.846 64.806 1.00 12.34 277 TYR B CA 1
ATOM 5431 C C . TYR B 1 163 ? -7.213 -44.032 63.408 1.00 11.43 277 TYR B C 1
ATOM 5432 O O . TYR B 1 163 ? -6.190 -44.689 63.220 1.00 12.73 277 TYR B O 1
ATOM 5450 N N . ALA B 1 164 ? -7.837 -43.385 62.430 1.00 11.19 278 ALA B N 1
ATOM 5451 C CA . ALA B 1 164 ? -7.361 -43.414 61.042 1.00 12.06 278 ALA B CA 1
ATOM 5452 C C . ALA B 1 164 ? -5.951 -42.813 60.919 1.00 13.97 278 ALA B C 1
ATOM 5453 O O . ALA B 1 164 ? -5.091 -43.329 60.212 1.00 16.47 278 ALA B O 1
ATOM 5460 N N . ARG B 1 165 ? -5.725 -41.696 61.620 1.00 10.77 279 ARG B N 1
ATOM 5461 C CA . ARG B 1 165 ? -4.420 -41.042 61.675 1.00 12.17 279 ARG B CA 1
ATOM 5462 C C . ARG B 1 165 ? -3.329 -41.793 62.411 1.00 12.61 279 ARG B C 1
ATOM 5463 O O . ARG B 1 165 ? -2.125 -41.649 62.107 1.00 14.81 279 ARG B O 1
ATOM 5484 N N . SER B 1 166 ? -3.740 -42.577 63.404 1.00 10.71 280 SER B N 1
ATOM 5485 C CA . SER B 1 166 ? -2.821 -43.242 64.303 1.00 13.18 280 SER B CA 1
ATOM 5486 C C . SER B 1 166 ? -1.998 -44.353 63.634 1.00 12.91 280 SER B C 1
ATOM 5487 O O . SER B 1 166 ? -2.381 -44.907 62.592 1.00 13.02 280 SER B O 1
ATOM 5495 N N . CYS B 1 167 ? -0.862 -44.670 64.274 1.00 13.90 281 CYS B N 1
ATOM 5496 C CA . CYS B 1 167 ? 0.113 -45.660 63.788 1.00 13.55 281 CYS B CA 1
ATOM 5497 C C . CYS B 1 167 ? 0.417 -46.721 64.829 1.00 16.42 281 CYS B C 1
ATOM 5498 O O . CYS B 1 167 ? 0.256 -46.469 66.046 1.00 14.14 281 CYS B O 1
ATOM 5506 N N . VAL B 1 168 ? 0.869 -47.902 64.383 1.00 14.95 282 VAL B N 1
ATOM 5507 C CA . VAL B 1 168 ? 1.445 -48.907 65.288 1.00 15.01 282 VAL B CA 1
ATOM 5508 C C . VAL B 1 168 ? 2.652 -48.288 65.977 1.00 15.36 282 VAL B C 1
ATOM 5509 O O . VAL B 1 168 ? 3.450 -47.637 65.319 1.00 18.64 282 VAL B O 1
ATOM 5522 N N . PRO B 1 169 ? 2.759 -48.422 67.319 1.00 17.37 283 PRO B N 1
ATOM 5523 C CA . PRO B 1 169 ? 3.904 -47.804 68.015 1.00 15.75 283 PRO B CA 1
ATOM 5524 C C . PRO B 1 169 ? 5.267 -48.324 67.528 1.00 23.23 283 PRO B C 1
ATOM 5525 O O . PRO B 1 169 ? 5.461 -49.540 67.409 1.00 22.20 283 PRO B O 1
ATOM 5536 N N . SER B 1 170 ? 6.198 -47.410 67.247 1.00 22.43 284 SER B N 1
ATOM 5537 C CA . SER B 1 170 ? 7.538 -47.768 66.773 1.00 25.07 284 SER B CA 1
ATOM 5538 C C . SER B 1 170 ? 8.269 -48.702 67.745 1.00 29.80 284 SER B C 1
ATOM 5539 O O . SER B 1 170 ? 9.042 -49.569 67.333 1.00 30.87 284 SER B O 1
ATOM 5547 N N . SER B 1 171 ? 8.003 -48.533 69.035 1.00 22.46 285 SER B N 1
ATOM 5548 C CA . SER B 1 171 ? 8.635 -49.322 70.073 1.00 26.92 285 SER B CA 1
ATOM 5549 C C . SER B 1 171 ? 8.197 -50.793 70.050 1.00 33.60 285 SER B C 1
ATOM 5550 O O . SER B 1 171 ? 8.775 -51.611 70.762 1.00 38.48 285 SER B O 1
ATOM 5558 N N . PHE B 1 172 ? 7.180 -51.129 69.252 1.00 30.98 286 PHE B N 1
ATOM 5559 C CA . PHE B 1 172 ? 6.719 -52.528 69.138 1.00 33.89 286 PHE B CA 1
ATOM 5560 C C . PHE B 1 172 ? 7.458 -53.283 68.026 1.00 38.89 286 PHE B C 1
ATOM 5561 O O . PHE B 1 172 ? 8.161 -52.680 67.208 1.00 43.58 286 PHE B O 1
#

B-factor: mean 24.77, std 12.8, range [7.8, 86.77]

InterPro domains:
  IPR012461 Scaffolding anchor of CK1 domain [PF07894] (13-281)
  IPR050944 Family with sequence similarity 83 (FAM83) [PTHR16181] (5-1002)

Radius of gyration: 20.34 Å; Cα contacts (8 Å, |Δi|>4): 712; chains: 2; bounding box: 48×61×44 Å

Foldseek 3Di:
DKDKDKAKVVGDPDDDHPVRVLLVLLQPFDAEKEWEAAAAQAVVSVVSNVVSVVVPHAYEYEYKQVRVVNVVVNCVVVVHPPVPSPSYDYWYAWADWDADPVGDIDTHIDQFTKMAGPLFKMKGWDQHNDDCSNPPDIIMIMIMGDDCSVVVVVVSVVRVVRTHRRPVD/DKDKDKAKVVGDPDDDHPVVVLLVLLQPFDAEKEKEAAAAQAPVSVVSNLVSLVVVHQYEYEYKQVRVVNVVVNCVVVVHPVVVSPSYDYWYAWADWDADPVGDIDTHTDQFTWMAGPLFKMKGWDQGNDDCSNPPDIIMIMIMGDDCSVVVVVVSVVRVVRTGHRPVD

CATH classification: 3.30.870.10

Nearest PDB structures (foldseek):
  5lzk-assembly1_A  TM=1.006E+00  e=1.231E-36  Homo sapiens
  5qhm-assembly1_A  TM=9.902E-01  e=2.914E-33  Homo sapiens
  4urj-assembly2_C  TM=9.238E-01  e=2.382E-20  Homo sapiens
  4urj-assembly1_B-2  TM=9.274E-01  e=8.608E-20  Homo sapiens
  4urj-assembly1_A  TM=9.071E-01  e=2.926E-19  Homo sapiens

Solvent-accessible surface area: 16230 Å² total; per-residue (Å²): 111,34,108,19,80,26,19,28,16,54,61,115,112,44,168,56,33,0,27,80,17,0,91,96,9,0,110,89,5,151,109,46,0,5,0,0,4,21,37,1,45,10,58,71,0,8,81,13,0,34,97,0,4,98,109,54,2,42,1,72,0,0,3,1,54,60,16,9,91,90,1,22,77,12,0,108,175,102,73,28,45,2,94,181,55,182,73,4,93,13,61,11,1,102,2,36,94,59,122,28,222,119,49,37,146,97,57,5,77,1,38,8,27,4,2,4,10,4,78,92,69,0,8,5,12,21,5,1,6,41,162,32,9,22,99,5,32,18,7,1,4,0,29,0,49,38,139,14,5,65,42,0,31,107,11,14,140,60,5,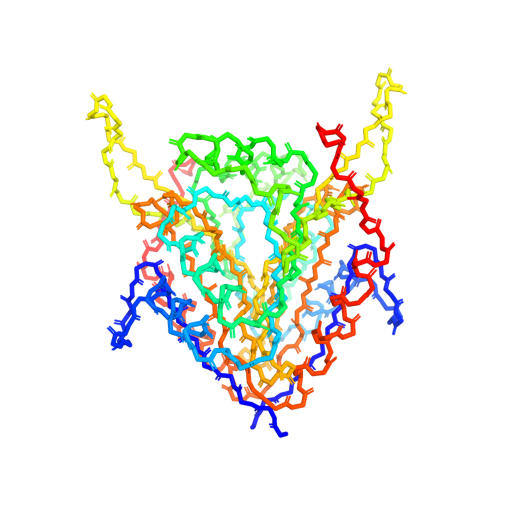62,88,118,5,72,94,4,117,63,83,95,34,113,20,74,28,19,26,18,51,60,101,112,39,181,72,35,0,37,80,17,0,92,98,10,0,100,86,0,146,146,48,0,5,0,0,3,8,33,2,45,15,49,70,0,8,137,14,0,31,94,0,4,95,99,53,2,42,0,72,0,0,2,1,48,80,29,8,82,99,1,15,72,13,0,104,176,96,72,29,53,5,75,176,46,177,73,4,95,14,63,10,1,95,2,35,128,70,121,32,217,128,47,44,179,114,54,6,43,0,28,8,26,3,2,5,9,28,84,121,68,0,8,5,14,24,6,1,6,40,147,20,13,36,113,3,24,21,6,1,4,0,24,0,47,41,126,13,4,121,39,0,34,107,12,13,137,51,4,60,89,115,5,66,99,3,106,51,88

Secondary structure (DSSP, 8-state):
--EEEEEEES--SSSS-HHHHHHHHHHT-SSEEEEEES-B--HHHHHHHHHHHHTT-EEEEEEEGGGHHHHHHHHHHTT--GGG-TTEEEEEE---EEE-TTS-EEE--B---EEEETTTEEEEES--BSTHHHHT-BEEEEEEESTHHHHHHHHHHHHHHH-B--TT-/-EEEEEEEES--SSSS-HHHHHHHHHHT-SSEEEEEES-B--HHHHHHHHHHHHTT-EEEEEEEGGGHHHHHHHHHHTT--GGG-TTEEEEEE---EEE-TT--EEE--B---EEEETTTEEEEES--BSHHHHHT-BEEEEEEEETHHHHHHHHHHHHHHH-B--TT-

Organism: Homo sapiens (NCBI:txid9606)

GO terms:
  GO:0005737 cytoplasm (C, IDA)
  GO:0016020 membrane (C, IDA)
  GO:0045742 positive regulation of epidermal growth factor receptor signaling pathway (P, IDA)
  GO:0019901 protein kinase binding (F, IDA)
  GO:0045742 positive regulation of epidermal growth factor receptor signaling pathway (P, IMP)
  GO:0008283 cell population proliferation (P, IMP)
  GO:0005154 epidermal growth factor receptor binding (F, IPI)
  GO:0036312 phosphatidylinositol 3-kinase regulatory subunit binding (F, IPI)
  GO:0036313 phosphatidylinositol 3-kinase catalyt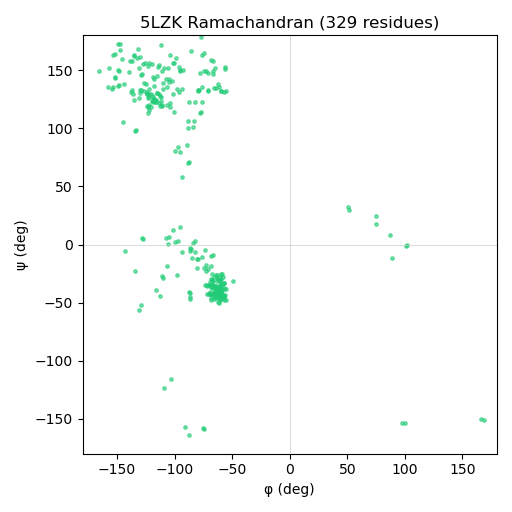ic subunit binding (F, IPI)
  GO:0019901 protein kinase binding (F, IPI)
  GO:0005829 cytosol (C, TAS)
  GO:0005515 protein binding (F, IPI)

Sequence (338 aa):
GTHIDLLFHPPRAHLLTIKETIRKMIKEARKVIALVMDIFTDVDIFKEIVEASTRGVSVYILLDESNFNHFLNMTEKQGCSVQRLRNIRVRTVKGQDYLSKTGAKFHGKMEQKFLLVDCCQKVMYGSYSYMWWSFEKAHLSMVQIITGQLVESFDEEFRTLYARSCVPSSFGTHIDLLFHPPRAHLLTIKETIRKMIKEARKVVIALVMDIFTDVDIFKEIVEASTRGVSVYILLDESSNFNHFLNMTEKQGCSVQRLRNIRVRTVKGQDYLSKTGAKFHGKMEQKFLLVDCCQKVMYGSYSYMWSFEKAHLSMVQIITGQLVESFDEEFRTLYARSCVPSSF